Protein AF-A0A1G5SQS9-F1 (afdb_monomer_lite)

Secondary structure (DSSP, 8-state):
-PPPGGGGGGHHHHHHHHHHHHHHHHIIIIIHHHHHHTSGGGGGGGS-HHHHHHHHHHHHHHHHHHHHHHHHTTGGG-TTT-SSHHHHHHGGGGSGGG-THHHHHHHHHHHHHHSS---HHHHHHHHHHHHHHHHHHHHHHHHHHHHHSHHHHHHTTSSPPPP-------TTS-------SS--------HHHHHHHHHHHHHTS---HHHHHHHHHHHHHHHHHTTSTTHHHHHHHHHHHTGGGHHHHGGGHHHHHHTT--

Radius of gyration: 31.16 Å; chains: 1; bounding box: 86×34×70 Å

Structure (mmCIF, N/CA/C/O backbone):
data_AF-A0A1G5SQS9-F1
#
_entry.id   AF-A0A1G5SQS9-F1
#
loop_
_atom_site.group_PDB
_atom_site.id
_atom_site.type_symbol
_atom_site.label_atom_id
_atom_site.label_alt_id
_atom_site.label_comp_id
_atom_site.label_asym_id
_atom_site.label_entity_id
_atom_site.label_seq_id
_atom_site.pdbx_PDB_ins_code
_atom_site.Cartn_x
_atom_site.Cartn_y
_atom_site.Cartn_z
_atom_site.occupancy
_atom_site.B_iso_or_equiv
_atom_site.auth_seq_id
_atom_site.auth_comp_id
_atom_site.auth_asym_id
_atom_site.auth_atom_id
_atom_site.pdbx_PDB_model_num
ATOM 1 N N . MET A 1 1 ? -4.905 -14.474 2.714 1.00 78.19 1 MET A N 1
ATOM 2 C CA . MET A 1 1 ? -4.018 -14.318 3.888 1.00 78.19 1 MET A CA 1
ATOM 3 C C . MET A 1 1 ? -4.880 -14.206 5.134 1.00 78.19 1 MET A C 1
ATOM 5 O O . MET A 1 1 ? -5.918 -13.571 5.035 1.00 78.19 1 MET A O 1
ATOM 9 N N . ASN A 1 2 ? -4.502 -14.832 6.250 1.00 87.75 2 ASN A N 1
ATOM 10 C CA . ASN A 1 2 ? -5.242 -14.698 7.509 1.00 87.75 2 ASN A CA 1
ATOM 11 C C . ASN A 1 2 ? -4.824 -13.396 8.214 1.00 87.75 2 ASN A C 1
ATOM 13 O O . ASN A 1 2 ? -3.630 -13.097 8.235 1.00 87.75 2 ASN A O 1
ATOM 17 N N . ILE A 1 3 ? -5.773 -12.626 8.741 1.00 89.69 3 ILE A N 1
ATOM 18 C CA . ILE A 1 3 ? -5.495 -11.413 9.525 1.00 89.69 3 ILE A CA 1
ATOM 19 C C . ILE A 1 3 ? -5.490 -11.801 11.004 1.00 89.69 3 ILE A C 1
ATOM 21 O O . ILE A 1 3 ? -6.240 -12.688 11.419 1.00 89.69 3 ILE A O 1
ATOM 25 N N . ARG A 1 4 ? -4.618 -11.185 11.805 1.00 91.31 4 ARG A N 1
ATOM 26 C CA . ARG A 1 4 ? -4.621 -11.409 13.253 1.00 91.31 4 ARG A CA 1
ATOM 27 C C . ARG A 1 4 ? -5.961 -10.977 13.860 1.00 91.31 4 ARG A C 1
ATOM 29 O O . ARG A 1 4 ? -6.520 -9.953 13.476 1.00 91.31 4 ARG A O 1
ATOM 36 N N . LYS A 1 5 ? -6.453 -11.738 14.841 1.00 90.44 5 LYS A N 1
ATOM 37 C CA . LYS A 1 5 ? -7.774 -11.516 15.461 1.00 90.44 5 LYS A CA 1
ATOM 38 C C . LYS A 1 5 ? -7.916 -10.153 16.139 1.00 90.44 5 LYS A C 1
ATOM 40 O O . LYS A 1 5 ? -9.010 -9.613 16.204 1.00 90.44 5 LYS A O 1
ATOM 45 N N . ASP A 1 6 ? -6.830 -9.603 16.660 1.00 89.94 6 ASP A N 1
ATOM 46 C CA . ASP A 1 6 ? -6.809 -8.272 17.267 1.00 89.94 6 ASP A CA 1
ATOM 47 C C . ASP A 1 6 ? -6.956 -7.142 16.235 1.00 89.94 6 ASP A C 1
ATOM 49 O O . ASP A 1 6 ? -7.340 -6.034 16.593 1.00 89.94 6 ASP A O 1
ATOM 53 N N . PHE A 1 7 ? -6.750 -7.429 14.946 1.00 94.38 7 PHE A N 1
ATOM 54 C CA . PHE A 1 7 ? -6.966 -6.497 13.838 1.00 94.38 7 PHE A CA 1
ATOM 55 C C . PHE A 1 7 ? -8.277 -6.748 13.076 1.00 94.38 7 PHE A C 1
ATOM 57 O O . PHE A 1 7 ? -8.484 -6.175 12.007 1.00 94.38 7 PHE A O 1
ATOM 64 N N . GLU A 1 8 ? -9.185 -7.571 13.609 1.00 90.62 8 GLU A N 1
ATOM 65 C CA . GLU A 1 8 ? -10.439 -7.951 12.938 1.00 90.62 8 GLU A CA 1
ATOM 66 C C . GLU A 1 8 ? -11.269 -6.728 12.510 1.00 90.62 8 GLU A C 1
ATOM 68 O O . GLU A 1 8 ? -11.757 -6.657 11.383 1.00 90.62 8 GLU A O 1
ATOM 73 N N . SER A 1 9 ? -11.354 -5.709 13.371 1.00 88.88 9 SER A N 1
ATOM 74 C CA . SER A 1 9 ? -12.112 -4.474 13.110 1.00 88.88 9 SER A CA 1
ATOM 75 C C . SER A 1 9 ? -11.581 -3.658 11.924 1.00 88.88 9 SER A C 1
ATOM 77 O O . SER A 1 9 ? -12.314 -2.853 11.350 1.00 88.88 9 SER A O 1
ATOM 79 N N . VAL A 1 10 ? -10.324 -3.875 11.529 1.00 93.06 10 VAL A N 1
ATOM 80 C CA . VAL A 1 10 ? -9.656 -3.189 10.414 1.00 93.06 10 VAL A CA 1
ATOM 81 C C . VAL A 1 10 ? -9.236 -4.147 9.292 1.00 93.06 10 VAL A C 1
ATOM 83 O O . VAL A 1 10 ? -8.599 -3.727 8.321 1.00 93.06 10 VAL A O 1
ATOM 86 N N . ALA A 1 11 ? -9.629 -5.422 9.378 1.00 92.12 11 ALA A N 1
ATOM 87 C CA . ALA A 1 11 ? -9.246 -6.473 8.440 1.00 92.12 11 ALA A CA 1
ATOM 88 C C . ALA A 1 11 ? -9.508 -6.130 6.959 1.00 92.12 11 ALA A C 1
ATOM 90 O O . ALA A 1 11 ? -8.630 -6.414 6.141 1.00 92.12 11 ALA A O 1
ATOM 91 N N . PRO A 1 12 ? -10.619 -5.468 6.561 1.00 91.31 12 PRO A N 1
ATOM 92 C CA . PRO A 1 12 ? -10.838 -5.100 5.159 1.00 91.31 12 PRO A CA 1
ATOM 93 C C . PRO A 1 12 ? -9.732 -4.210 4.572 1.00 91.31 12 PRO A C 1
ATOM 95 O O . PRO A 1 12 ? -9.353 -4.367 3.408 1.00 91.31 12 PRO A O 1
ATOM 98 N N . PHE A 1 13 ? -9.181 -3.293 5.371 1.00 94.38 13 PHE A N 1
ATOM 99 C CA . PHE A 1 13 ? -8.107 -2.397 4.939 1.00 94.38 13 PHE A CA 1
ATOM 100 C C . PHE A 1 13 ? -6.774 -3.139 4.846 1.00 94.38 13 PHE A C 1
ATOM 102 O O . PHE A 1 13 ? -6.050 -2.984 3.865 1.00 94.38 13 PHE A O 1
ATOM 109 N N . LEU A 1 14 ? -6.488 -4.015 5.810 1.00 95.06 14 LEU A N 1
ATOM 110 C CA . LEU A 1 14 ? -5.289 -4.853 5.796 1.00 95.06 14 LEU A CA 1
ATOM 111 C C . LEU A 1 14 ? -5.307 -5.872 4.647 1.00 95.06 14 LEU A C 1
ATOM 113 O O . LEU A 1 14 ? -4.285 -6.102 4.005 1.00 95.06 14 LEU A O 1
ATOM 117 N N . HIS A 1 15 ? -6.474 -6.422 4.304 1.00 94.56 15 HIS A N 1
ATOM 118 C CA . HIS A 1 15 ? -6.646 -7.244 3.107 1.00 94.56 15 HIS A CA 1
ATOM 119 C C . HIS A 1 15 ? -6.357 -6.470 1.822 1.00 94.56 15 HIS A C 1
ATOM 121 O O . HIS A 1 15 ? -5.709 -7.009 0.923 1.00 94.56 15 HIS A O 1
ATOM 127 N N . ARG A 1 16 ? -6.804 -5.211 1.730 1.00 93.56 16 ARG A N 1
ATOM 128 C CA . ARG A 1 16 ? -6.480 -4.345 0.592 1.00 93.56 16 ARG A CA 1
ATOM 129 C C . ARG A 1 16 ? -4.970 -4.133 0.474 1.00 93.56 16 ARG A C 1
ATOM 131 O O . ARG A 1 16 ? -4.439 -4.314 -0.619 1.00 93.56 16 ARG A O 1
ATOM 138 N N . LEU A 1 17 ? -4.286 -3.793 1.570 1.00 95.94 17 LEU A N 1
ATOM 139 C CA . LEU A 1 17 ? -2.826 -3.627 1.578 1.00 95.94 17 LEU A CA 1
ATOM 140 C C . LEU A 1 17 ? -2.118 -4.915 1.147 1.00 95.94 17 LEU A C 1
ATOM 142 O O . LEU A 1 17 ? -1.302 -4.887 0.229 1.00 95.94 17 LEU A O 1
ATOM 146 N N . ALA A 1 18 ? -2.504 -6.054 1.721 1.00 95.75 18 ALA A N 1
ATOM 147 C CA . ALA A 1 18 ? -1.931 -7.351 1.382 1.00 95.75 18 ALA A CA 1
ATOM 148 C C . ALA A 1 18 ? -2.114 -7.711 -0.100 1.00 95.75 18 ALA A C 1
ATOM 150 O O . ALA A 1 18 ? -1.166 -8.171 -0.735 1.00 95.75 18 ALA A O 1
ATOM 151 N N . GLY A 1 19 ? -3.301 -7.451 -0.660 1.00 95.56 19 GLY A N 1
ATOM 152 C CA . GLY A 1 19 ? -3.585 -7.668 -2.078 1.00 95.56 19 GLY A CA 1
ATOM 153 C C . GLY A 1 19 ? -2.745 -6.774 -2.992 1.00 95.56 19 GLY A C 1
ATOM 154 O O . GLY A 1 19 ? -2.251 -7.233 -4.018 1.00 95.56 19 GLY A O 1
ATOM 155 N N . ILE A 1 20 ? -2.499 -5.519 -2.603 1.00 95.56 20 ILE A N 1
ATOM 156 C CA . ILE A 1 20 ? -1.546 -4.653 -3.314 1.00 95.56 20 ILE A CA 1
ATOM 157 C C . ILE A 1 20 ? -0.119 -5.220 -3.191 1.00 95.56 20 ILE A C 1
ATOM 159 O O . ILE A 1 20 ? 0.610 -5.274 -4.182 1.00 95.56 20 ILE A O 1
ATOM 163 N N . GLY A 1 21 ? 0.266 -5.720 -2.014 1.00 96.81 21 GLY A N 1
ATOM 164 C CA . GLY A 1 21 ? 1.542 -6.406 -1.796 1.00 96.81 21 GLY A CA 1
ATOM 165 C C . GLY A 1 21 ? 1.729 -7.650 -2.675 1.00 96.81 21 GLY A C 1
ATOM 166 O O . GLY A 1 21 ? 2.839 -7.912 -3.133 1.00 96.81 21 GLY A O 1
ATOM 167 N N . ASP A 1 22 ? 0.663 -8.404 -2.968 1.00 96.81 22 ASP A N 1
ATOM 168 C CA . ASP A 1 22 ? 0.696 -9.517 -3.934 1.00 96.81 22 ASP A CA 1
ATOM 169 C C . ASP A 1 22 ? 1.017 -9.032 -5.356 1.00 96.81 22 ASP A C 1
ATOM 171 O O . ASP A 1 22 ? 1.820 -9.648 -6.060 1.00 96.81 22 ASP A O 1
ATOM 175 N N . VAL A 1 23 ? 0.452 -7.893 -5.769 1.00 97.19 23 VAL A N 1
ATOM 176 C CA . VAL A 1 23 ? 0.754 -7.283 -7.073 1.00 97.19 23 VAL A CA 1
ATOM 177 C C . VAL A 1 23 ? 2.223 -6.849 -7.149 1.00 97.19 23 VAL A C 1
ATOM 179 O O . VAL A 1 23 ? 2.897 -7.135 -8.139 1.00 97.19 23 VAL A O 1
ATOM 182 N N . PHE A 1 24 ? 2.759 -6.228 -6.095 1.00 97.69 24 PHE A N 1
ATOM 183 C CA . PHE A 1 24 ? 4.184 -5.881 -6.028 1.00 97.69 24 PHE A CA 1
ATOM 184 C C . PHE A 1 24 ? 5.098 -7.113 -6.030 1.00 97.69 24 PHE A C 1
ATOM 186 O O . PHE A 1 24 ? 6.122 -7.114 -6.716 1.00 97.69 24 PHE A O 1
ATOM 193 N N . ALA A 1 25 ? 4.713 -8.188 -5.334 1.00 97.69 25 ALA A N 1
ATOM 194 C CA . ALA A 1 25 ? 5.457 -9.445 -5.355 1.00 97.69 25 ALA A CA 1
ATOM 195 C C . ALA A 1 25 ? 5.546 -10.009 -6.780 1.00 97.69 25 ALA A C 1
ATOM 197 O O . ALA A 1 25 ? 6.624 -10.423 -7.211 1.00 97.69 25 ALA A O 1
ATOM 198 N N . LYS A 1 26 ? 4.445 -9.939 -7.541 1.00 97.69 26 LYS A N 1
ATOM 199 C CA . LYS A 1 26 ? 4.420 -10.322 -8.956 1.00 97.69 26 LYS A CA 1
ATOM 200 C C . LYS A 1 26 ? 5.380 -9.478 -9.796 1.00 97.69 26 LYS A C 1
ATOM 202 O O . LYS A 1 26 ? 6.150 -10.033 -10.578 1.00 97.69 26 LYS A O 1
ATOM 207 N N . TYR A 1 27 ? 5.407 -8.156 -9.601 1.00 97.62 27 TYR A N 1
ATOM 208 C CA . TYR A 1 27 ? 6.362 -7.302 -10.313 1.00 97.62 27 TYR A CA 1
ATOM 209 C C . TYR A 1 27 ? 7.807 -7.694 -10.042 1.00 97.62 27 TYR A C 1
ATOM 211 O O . TYR A 1 27 ? 8.589 -7.815 -10.985 1.00 97.62 27 TYR A O 1
ATOM 219 N N . ASN A 1 28 ? 8.159 -7.913 -8.776 1.00 97.00 28 ASN A N 1
ATOM 220 C CA . ASN A 1 28 ? 9.510 -8.306 -8.395 1.00 97.00 28 ASN A CA 1
ATOM 221 C C . ASN A 1 28 ? 9.918 -9.677 -8.963 1.00 97.00 28 ASN A C 1
ATOM 223 O O . ASN A 1 28 ? 11.041 -9.823 -9.443 1.00 97.00 28 ASN A O 1
ATOM 227 N N . LEU A 1 29 ? 9.047 -10.684 -8.861 1.00 96.12 29 LEU A N 1
ATOM 228 C CA . LEU A 1 29 ? 9.400 -12.071 -9.176 1.00 96.12 29 LEU A CA 1
ATOM 229 C C . LEU A 1 29 ? 9.277 -12.398 -10.664 1.00 96.12 29 LEU A C 1
ATOM 231 O O . LEU A 1 29 ? 10.056 -13.197 -11.177 1.00 96.12 29 LEU A O 1
ATOM 235 N N . GLU A 1 30 ? 8.318 -11.783 -11.354 1.00 95.94 30 GLU A N 1
ATOM 236 C CA . GLU A 1 30 ? 8.002 -12.111 -12.742 1.00 95.94 30 GLU A CA 1
ATOM 237 C C . GLU A 1 30 ? 8.403 -10.972 -13.675 1.00 95.94 30 GLU A C 1
ATOM 239 O O . GLU A 1 30 ? 9.274 -11.141 -14.526 1.00 95.94 30 GLU A O 1
ATOM 244 N N . ASN A 1 31 ? 7.788 -9.795 -13.529 1.00 97.31 31 ASN A N 1
ATOM 245 C CA . ASN A 1 31 ? 7.844 -8.787 -14.584 1.00 97.31 31 ASN A CA 1
ATOM 246 C C . ASN A 1 31 ? 9.217 -8.116 -14.721 1.00 97.31 31 ASN A C 1
ATOM 248 O O . ASN A 1 31 ? 9.746 -8.056 -15.829 1.00 97.31 31 ASN A O 1
ATOM 252 N N . TRP A 1 32 ? 9.804 -7.621 -13.626 1.00 97.94 32 TRP A N 1
ATOM 253 C CA . TRP A 1 32 ? 11.097 -6.930 -13.679 1.00 97.94 32 TRP A CA 1
ATOM 254 C C . TRP A 1 32 ? 12.229 -7.843 -14.183 1.00 97.94 32 TRP A C 1
ATOM 256 O O . TRP A 1 32 ? 12.913 -7.448 -15.132 1.00 97.94 32 TRP A O 1
ATOM 266 N N . PRO A 1 33 ? 12.431 -9.063 -13.637 1.00 97.56 33 PRO A N 1
ATOM 267 C CA . PRO A 1 33 ? 13.468 -9.969 -14.126 1.00 97.56 33 PRO A CA 1
ATOM 268 C C . PRO A 1 33 ? 13.236 -10.391 -15.576 1.00 97.56 33 PRO A C 1
ATOM 270 O O . PRO A 1 33 ? 14.188 -10.452 -16.352 1.00 97.56 33 PRO A O 1
ATOM 273 N N . HIS A 1 34 ? 11.979 -10.639 -15.962 1.00 97.56 34 HIS A N 1
ATOM 274 C CA . HIS A 1 34 ? 11.643 -11.003 -17.335 1.00 97.56 34 HIS A CA 1
ATOM 275 C C . HIS A 1 34 ? 12.061 -9.906 -18.317 1.00 97.56 34 HIS A C 1
ATOM 277 O O . HIS A 1 34 ? 12.808 -10.183 -19.252 1.00 97.56 34 HIS A O 1
ATOM 283 N N . LEU A 1 35 ? 11.674 -8.652 -18.060 1.00 97.12 35 LEU A N 1
ATOM 284 C CA . LEU A 1 35 ? 12.053 -7.527 -18.916 1.00 97.12 35 LEU A CA 1
ATOM 285 C C . LEU A 1 35 ? 13.576 -7.330 -18.964 1.00 97.12 35 LEU A C 1
ATOM 287 O O . LEU A 1 35 ? 14.114 -7.009 -20.017 1.00 97.12 35 LEU A O 1
ATOM 291 N N . ARG A 1 36 ? 14.294 -7.554 -17.855 1.00 96.12 36 ARG A N 1
ATOM 292 C CA . ARG A 1 36 ? 15.759 -7.405 -17.804 1.00 96.12 36 ARG A CA 1
ATOM 293 C C . ARG A 1 36 ? 16.506 -8.488 -18.582 1.00 96.12 36 ARG A C 1
ATOM 295 O O . ARG A 1 36 ? 17.564 -8.203 -19.146 1.00 96.12 36 ARG A O 1
ATOM 302 N N . HIS A 1 37 ? 16.011 -9.724 -18.566 1.00 95.50 37 HIS A N 1
ATOM 303 C CA . HIS A 1 37 ? 16.793 -10.886 -18.998 1.00 95.50 37 HIS A CA 1
ATOM 304 C C . HIS A 1 37 ? 16.282 -11.571 -20.265 1.00 95.50 37 HIS A C 1
ATOM 306 O O . HIS A 1 37 ? 17.099 -12.148 -20.984 1.00 95.50 37 HIS A O 1
ATOM 312 N N . ASN A 1 38 ? 14.981 -11.500 -20.542 1.00 94.94 38 ASN A N 1
ATOM 313 C CA . ASN A 1 38 ? 14.337 -12.292 -21.594 1.00 94.94 38 ASN A CA 1
ATOM 314 C C . ASN A 1 38 ? 13.897 -11.459 -22.801 1.00 94.94 38 ASN A C 1
ATOM 316 O O . ASN A 1 38 ? 13.464 -12.025 -23.798 1.00 94.94 38 ASN A O 1
ATOM 320 N N . GLU A 1 39 ? 14.027 -10.140 -22.708 1.00 96.12 39 GLU A N 1
ATOM 321 C CA . GLU A 1 39 ? 13.607 -9.191 -23.733 1.00 96.12 39 GLU A CA 1
ATOM 322 C C . GLU A 1 39 ? 14.815 -8.422 -24.285 1.00 96.12 39 GLU A C 1
ATOM 324 O O . GLU A 1 39 ? 15.977 -8.796 -24.099 1.00 96.12 39 GLU A O 1
ATOM 329 N N . ASP A 1 40 ? 14.564 -7.310 -24.967 1.00 96.12 40 ASP A N 1
ATOM 330 C CA . ASP A 1 40 ? 15.589 -6.540 -25.660 1.00 96.12 40 ASP A CA 1
ATOM 331 C C . ASP A 1 40 ? 16.367 -5.545 -24.782 1.00 96.12 40 ASP A C 1
ATOM 333 O O . ASP A 1 40 ? 17.105 -4.704 -25.297 1.00 96.12 40 ASP A O 1
ATOM 337 N N . PHE A 1 41 ? 16.290 -5.676 -23.454 1.00 95.50 41 PHE A N 1
ATOM 338 C CA . PHE A 1 41 ? 16.925 -4.754 -22.509 1.00 95.50 41 PHE A CA 1
ATOM 339 C C . PHE A 1 41 ? 18.445 -4.650 -22.682 1.00 95.50 41 PHE A C 1
ATOM 341 O O . PHE A 1 41 ? 19.013 -3.594 -22.446 1.00 95.50 41 PHE A O 1
ATOM 348 N N . ARG A 1 42 ? 19.144 -5.694 -23.149 1.00 94.75 42 ARG A N 1
ATOM 349 C CA . ARG A 1 42 ? 20.602 -5.610 -23.397 1.00 94.75 42 ARG A CA 1
ATOM 350 C C . ARG A 1 42 ? 20.987 -4.543 -24.429 1.00 94.75 42 ARG A C 1
ATOM 352 O O . ARG A 1 42 ? 22.139 -4.118 -24.436 1.00 94.75 42 ARG A O 1
ATOM 359 N N . LYS A 1 43 ? 20.046 -4.089 -25.265 1.00 94.25 43 LYS A N 1
ATOM 360 C CA . LYS A 1 43 ? 20.267 -2.987 -26.208 1.00 94.25 43 LYS A CA 1
ATOM 361 C C . LYS A 1 43 ? 20.580 -1.663 -25.511 1.00 94.25 43 LYS A C 1
ATOM 363 O O . LYS A 1 43 ? 21.131 -0.789 -26.157 1.00 94.25 43 LYS A O 1
ATOM 368 N N . ILE A 1 44 ? 20.310 -1.502 -24.209 1.00 93.06 44 ILE A N 1
ATOM 369 C CA . ILE A 1 44 ? 20.654 -0.249 -23.516 1.00 93.06 44 ILE A CA 1
ATOM 370 C C . ILE A 1 44 ? 22.152 0.083 -23.614 1.00 93.06 44 ILE A C 1
ATOM 372 O O . ILE A 1 44 ? 22.509 1.251 -23.670 1.00 93.06 44 ILE A O 1
ATOM 376 N N . TYR A 1 45 ? 23.018 -0.931 -23.721 1.00 92.62 45 TYR A N 1
ATOM 377 C CA . TYR A 1 45 ? 24.469 -0.752 -23.793 1.00 92.62 45 TYR A CA 1
ATOM 378 C C . TYR A 1 45 ? 24.968 -0.248 -25.155 1.00 92.62 45 TYR A C 1
ATOM 380 O O . TYR A 1 45 ? 26.168 -0.041 -25.319 1.00 92.62 45 TYR A O 1
ATOM 388 N N . THR A 1 46 ? 24.078 -0.061 -26.136 1.00 92.12 46 THR A N 1
ATOM 389 C CA . THR A 1 46 ? 24.418 0.605 -27.403 1.00 92.12 46 THR A CA 1
ATOM 390 C C . THR A 1 46 ? 24.255 2.121 -27.330 1.00 92.12 46 THR A C 1
ATOM 392 O O . THR A 1 46 ? 24.736 2.818 -28.219 1.00 92.12 46 THR A O 1
ATOM 395 N N . PHE A 1 47 ? 23.576 2.639 -26.302 1.00 90.25 47 PHE A N 1
ATOM 396 C CA . PHE A 1 47 ? 23.403 4.074 -26.087 1.00 90.25 47 PHE A CA 1
ATOM 397 C C . PHE A 1 47 ? 24.608 4.674 -25.354 1.00 90.25 47 PHE A C 1
ATOM 399 O O . PHE A 1 47 ? 25.481 3.961 -24.855 1.00 90.25 47 PHE A O 1
ATOM 406 N N . SER A 1 48 ? 24.652 6.006 -25.247 1.00 91.88 48 SER A N 1
ATOM 407 C CA . SER A 1 48 ? 25.683 6.669 -24.445 1.00 91.88 48 SER A CA 1
ATOM 408 C C . SER A 1 48 ? 25.603 6.251 -22.969 1.00 91.88 48 SER A C 1
ATOM 410 O O . SER A 1 48 ? 24.566 5.788 -22.478 1.00 91.88 48 SER A O 1
ATOM 412 N N . THR A 1 49 ? 26.706 6.440 -22.241 1.00 90.81 49 THR A N 1
ATOM 413 C CA . THR A 1 49 ? 26.825 6.063 -20.824 1.00 90.81 49 THR A CA 1
ATOM 414 C C . THR A 1 49 ? 25.697 6.631 -19.964 1.00 90.81 49 THR A C 1
ATOM 416 O O . 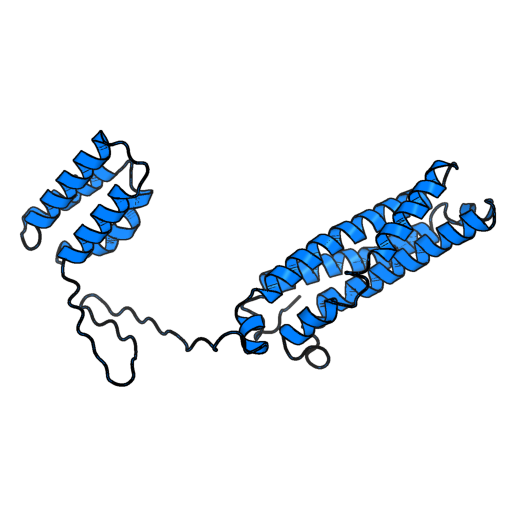THR A 1 49 ? 25.226 5.947 -19.060 1.00 90.81 49 THR A O 1
ATOM 419 N N . LEU A 1 50 ? 25.232 7.850 -20.265 1.00 91.00 50 LEU A N 1
ATOM 420 C CA . LEU A 1 50 ? 24.142 8.503 -19.539 1.00 91.00 50 LEU A CA 1
ATOM 421 C C . LEU A 1 50 ? 22.833 7.699 -19.633 1.00 91.00 50 LEU A C 1
ATOM 423 O O . LEU A 1 50 ? 22.240 7.376 -18.607 1.00 91.00 50 LEU A O 1
ATOM 427 N N . TYR A 1 51 ? 22.420 7.322 -20.846 1.00 92.25 51 TYR A N 1
ATOM 428 C CA . TYR A 1 51 ? 21.194 6.548 -21.075 1.00 92.25 51 TYR A CA 1
ATOM 429 C C . TYR A 1 51 ? 21.307 5.131 -20.519 1.00 92.25 51 TYR A C 1
ATOM 431 O O . TYR A 1 51 ? 20.400 4.663 -19.834 1.00 92.25 51 TYR A O 1
ATOM 439 N N . SER A 1 52 ? 22.442 4.464 -20.765 1.00 93.12 52 SER A N 1
ATOM 440 C CA . SER A 1 52 ? 22.709 3.127 -20.221 1.00 93.12 52 SER A CA 1
ATOM 441 C C . SER A 1 52 ? 22.555 3.113 -18.700 1.00 93.12 52 SER A C 1
ATOM 443 O O . SER A 1 52 ? 21.855 2.263 -18.154 1.00 93.12 52 SER A O 1
ATOM 445 N N . TRP A 1 53 ? 23.171 4.084 -18.018 1.00 94.44 53 TRP A N 1
ATOM 446 C CA . TRP A 1 53 ? 23.103 4.201 -16.566 1.00 94.44 53 TRP A CA 1
ATOM 447 C C . TRP A 1 53 ? 21.682 4.486 -16.079 1.00 94.44 53 TRP A C 1
ATOM 449 O O . TRP A 1 53 ? 21.222 3.817 -15.155 1.00 94.44 53 TRP A O 1
ATOM 459 N N . GLN A 1 54 ? 20.964 5.414 -16.721 1.00 95.25 54 GLN A N 1
ATOM 460 C CA . GLN A 1 54 ? 19.588 5.736 -16.340 1.00 95.25 54 GLN A CA 1
ATOM 461 C C . GLN A 1 54 ? 18.666 4.516 -16.465 1.00 95.25 54 GLN A C 1
ATOM 463 O O . GLN A 1 54 ? 17.867 4.241 -15.569 1.00 95.25 54 GLN A O 1
ATOM 468 N N . PHE A 1 55 ? 18.782 3.750 -17.552 1.00 95.50 55 PHE A N 1
ATOM 469 C CA . PHE A 1 55 ? 17.937 2.578 -17.780 1.00 95.50 55 PHE A CA 1
ATOM 470 C C . PHE A 1 55 ? 18.315 1.392 -16.884 1.00 95.50 55 PHE A C 1
ATOM 472 O O . PHE A 1 55 ? 17.423 0.693 -16.399 1.00 95.50 55 PHE A O 1
ATOM 479 N N . ASP A 1 56 ? 19.600 1.186 -16.580 1.00 96.19 56 ASP A N 1
ATOM 480 C CA . ASP A 1 56 ? 20.003 0.216 -15.552 1.00 96.19 56 ASP A CA 1
ATOM 481 C C . ASP A 1 56 ? 19.491 0.634 -14.157 1.00 96.19 56 ASP A C 1
ATOM 483 O O . ASP A 1 56 ? 18.984 -0.204 -13.404 1.00 96.19 56 ASP A O 1
ATOM 487 N N . ALA A 1 57 ? 19.538 1.930 -13.827 1.00 97.00 57 ALA A N 1
ATOM 488 C CA . ALA A 1 57 ? 18.987 2.465 -12.583 1.00 97.00 57 ALA A CA 1
ATOM 489 C C . ALA A 1 57 ? 17.458 2.318 -12.508 1.00 97.00 57 ALA A C 1
ATOM 491 O O . ALA A 1 57 ? 16.932 2.057 -11.425 1.00 97.00 57 ALA A O 1
ATOM 492 N N . LEU A 1 58 ? 16.747 2.430 -13.638 1.00 97.56 58 LEU A N 1
ATOM 493 C CA . LEU A 1 58 ? 15.303 2.197 -13.726 1.00 97.56 58 LEU A CA 1
ATOM 494 C C . LEU A 1 58 ? 14.949 0.775 -13.285 1.00 97.56 58 LEU A C 1
ATOM 496 O O . LEU A 1 58 ? 14.067 0.602 -12.444 1.00 97.56 58 LEU A O 1
ATOM 500 N N . TYR A 1 59 ? 15.661 -0.226 -13.812 1.00 97.56 59 TYR A N 1
ATOM 501 C CA . TYR A 1 59 ? 15.485 -1.618 -13.399 1.00 97.56 59 TYR A CA 1
ATOM 502 C C . TYR A 1 59 ? 15.754 -1.798 -11.901 1.00 97.56 59 TYR A C 1
ATOM 504 O O . TYR A 1 59 ? 14.923 -2.374 -11.197 1.00 97.56 59 TYR A O 1
ATOM 512 N N . ALA A 1 60 ? 16.891 -1.291 -11.413 1.00 96.56 60 ALA A N 1
ATOM 513 C CA . ALA A 1 60 ? 17.285 -1.442 -10.015 1.00 96.56 60 ALA A CA 1
ATOM 514 C C . ALA A 1 60 ? 16.258 -0.804 -9.067 1.00 96.56 60 ALA A C 1
ATOM 516 O O . ALA A 1 60 ? 15.667 -1.494 -8.241 1.00 96.56 60 ALA A O 1
ATOM 517 N N . LYS A 1 61 ? 15.961 0.490 -9.243 1.00 96.12 61 LYS A N 1
ATOM 518 C CA . LYS A 1 61 ? 15.022 1.227 -8.385 1.00 96.12 61 LYS A CA 1
ATOM 519 C C . LYS A 1 61 ? 13.602 0.675 -8.471 1.00 96.12 61 LYS A C 1
ATOM 521 O O . LYS A 1 61 ? 12.941 0.547 -7.444 1.00 96.12 61 LYS A O 1
ATOM 526 N N . GLY A 1 62 ? 13.127 0.346 -9.673 1.00 96.62 62 GLY A N 1
ATOM 527 C CA . GLY A 1 62 ? 11.774 -0.169 -9.874 1.00 96.62 62 GLY A CA 1
ATOM 528 C C . GLY A 1 62 ? 11.564 -1.530 -9.210 1.00 96.62 62 GLY A C 1
ATOM 529 O O . GLY A 1 62 ? 10.570 -1.736 -8.501 1.00 96.62 62 GLY A O 1
ATOM 530 N N . ARG A 1 63 ? 12.532 -2.440 -9.370 1.00 96.81 63 ARG A N 1
ATOM 531 C CA . ARG A 1 63 ? 12.494 -3.759 -8.734 1.00 96.81 63 ARG A CA 1
ATOM 532 C C . ARG A 1 63 ? 12.696 -3.679 -7.227 1.00 96.81 63 ARG A C 1
ATOM 534 O O . ARG A 1 63 ? 11.940 -4.323 -6.503 1.00 96.81 63 ARG A O 1
ATOM 541 N N . ASP A 1 64 ? 13.650 -2.884 -6.753 1.00 95.94 64 ASP A N 1
ATOM 542 C CA . ASP A 1 64 ? 13.860 -2.691 -5.318 1.00 95.94 64 ASP A CA 1
ATOM 543 C C . ASP A 1 64 ? 12.586 -2.152 -4.669 1.00 95.94 64 ASP A C 1
ATOM 545 O O . ASP A 1 64 ? 12.143 -2.667 -3.640 1.00 95.94 64 ASP A O 1
ATOM 549 N N . PHE A 1 65 ? 11.934 -1.171 -5.302 1.00 95.62 65 PHE A N 1
ATOM 550 C CA . PHE A 1 65 ? 10.664 -0.645 -4.819 1.00 95.62 65 PHE A CA 1
ATOM 551 C C . PHE A 1 65 ? 9.583 -1.728 -4.745 1.00 95.62 65 PHE A C 1
ATOM 553 O O . PHE A 1 65 ? 8.836 -1.783 -3.768 1.00 95.62 65 PHE A O 1
ATOM 560 N N . ALA A 1 66 ? 9.535 -2.632 -5.728 1.00 96.62 66 ALA A N 1
ATOM 561 C CA . ALA A 1 66 ? 8.614 -3.761 -5.705 1.00 96.62 66 ALA A CA 1
ATOM 562 C C . ALA A 1 66 ? 8.909 -4.747 -4.566 1.00 96.62 66 ALA A C 1
ATOM 564 O O . ALA A 1 66 ? 7.976 -5.199 -3.907 1.00 96.62 66 ALA A O 1
ATOM 565 N N . ILE A 1 67 ? 10.183 -5.051 -4.301 1.00 96.00 67 ILE A N 1
ATOM 566 C CA . ILE A 1 67 ? 10.598 -5.905 -3.176 1.00 96.00 67 ILE A CA 1
ATOM 567 C C . ILE A 1 67 ? 10.148 -5.285 -1.856 1.00 96.00 67 ILE A C 1
ATOM 569 O O . ILE A 1 67 ? 9.483 -5.943 -1.057 1.00 96.00 67 ILE A O 1
ATOM 573 N N . PHE A 1 68 ? 10.488 -4.012 -1.656 1.00 94.75 68 PHE A N 1
ATOM 574 C CA . PHE A 1 68 ? 10.160 -3.282 -0.442 1.00 94.75 68 PHE A CA 1
ATOM 575 C C . PHE A 1 68 ? 8.647 -3.267 -0.190 1.00 94.75 68 PHE A C 1
ATOM 577 O O . PHE A 1 68 ? 8.197 -3.683 0.877 1.00 94.75 68 PHE A O 1
ATOM 584 N N . ALA A 1 69 ? 7.861 -2.844 -1.186 1.00 95.25 69 ALA A N 1
ATOM 585 C CA . ALA A 1 69 ? 6.410 -2.740 -1.063 1.00 95.25 69 ALA A CA 1
ATOM 586 C C . ALA A 1 69 ? 5.731 -4.109 -0.882 1.00 95.25 69 ALA A C 1
ATOM 588 O O . ALA A 1 69 ? 4.763 -4.226 -0.137 1.00 95.25 69 ALA A O 1
ATOM 589 N N . ALA A 1 70 ? 6.235 -5.167 -1.524 1.00 95.94 70 ALA A N 1
ATOM 590 C CA . ALA A 1 70 ? 5.677 -6.509 -1.372 1.00 95.94 70 ALA A CA 1
ATOM 591 C C . ALA A 1 70 ? 5.763 -7.035 0.071 1.00 95.94 70 ALA A C 1
ATOM 593 O O . ALA A 1 70 ? 4.835 -7.713 0.517 1.00 95.94 70 ALA A O 1
ATOM 594 N N . GLY A 1 71 ? 6.864 -6.734 0.769 1.00 93.56 71 GLY A N 1
ATOM 595 C CA . GLY A 1 71 ? 7.070 -7.100 2.171 1.00 93.56 71 GLY A CA 1
ATOM 596 C C . GLY A 1 71 ? 6.259 -6.215 3.112 1.00 93.56 71 GLY A C 1
ATOM 597 O O . GLY A 1 71 ? 5.318 -6.685 3.749 1.00 93.56 71 GLY A O 1
ATOM 598 N N . CYS A 1 72 ? 6.531 -4.906 3.105 1.00 94.00 72 CYS A N 1
ATOM 599 C CA . CYS A 1 72 ? 5.975 -3.991 4.107 1.00 94.00 72 CYS A CA 1
ATOM 600 C C . CYS A 1 72 ? 4.439 -3.942 4.115 1.00 94.00 72 CYS A C 1
ATOM 602 O O . CYS A 1 72 ? 3.820 -3.727 5.153 1.00 94.00 72 CYS A O 1
ATOM 604 N N . LEU A 1 73 ? 3.776 -4.212 2.988 1.00 95.69 73 LEU A N 1
ATOM 605 C CA . LEU A 1 73 ? 2.312 -4.256 2.918 1.00 95.69 73 LEU A CA 1
ATOM 606 C C . LEU A 1 73 ? 1.682 -5.498 3.568 1.00 95.69 73 LEU A C 1
ATOM 608 O O . LEU A 1 73 ? 0.458 -5.575 3.672 1.00 95.69 73 LEU A O 1
ATOM 612 N N . LYS A 1 74 ? 2.492 -6.467 4.000 1.00 95.06 74 LYS A N 1
ATOM 613 C CA . LYS A 1 74 ? 2.062 -7.716 4.646 1.00 95.06 74 LYS A CA 1
ATOM 614 C C . LYS A 1 74 ? 2.655 -7.911 6.039 1.00 95.06 74 LYS A C 1
ATOM 616 O O . LYS A 1 74 ? 2.159 -8.758 6.783 1.00 95.06 74 LYS A O 1
ATOM 621 N N . ASP A 1 75 ? 3.658 -7.117 6.405 1.00 94.94 75 ASP A N 1
ATOM 622 C CA . ASP A 1 75 ? 4.380 -7.268 7.669 1.00 94.94 75 ASP A CA 1
ATOM 623 C C . ASP A 1 75 ? 3.512 -7.011 8.909 1.00 94.94 75 ASP A C 1
ATOM 625 O O . ASP A 1 75 ? 3.886 -7.430 9.992 1.00 94.94 75 ASP A O 1
ATOM 629 N N . PHE A 1 76 ? 2.313 -6.426 8.795 1.00 94.94 76 PHE A N 1
ATOM 630 C CA . PHE A 1 76 ? 1.399 -6.250 9.939 1.00 94.94 76 PHE A CA 1
ATOM 631 C C . PHE A 1 76 ? 1.080 -7.556 10.699 1.00 94.94 76 PHE A C 1
ATOM 633 O O . PHE A 1 76 ? 0.665 -7.532 11.860 1.00 94.94 76 PHE A O 1
ATOM 640 N N . ASN A 1 77 ? 1.248 -8.712 10.054 1.00 93.38 77 ASN A N 1
ATOM 641 C CA . ASN A 1 77 ? 1.089 -10.016 10.691 1.00 93.38 77 ASN A CA 1
ATOM 642 C C . ASN A 1 77 ? 2.324 -10.472 11.492 1.00 93.38 77 ASN A C 1
ATOM 644 O O . ASN A 1 77 ? 2.209 -11.413 12.278 1.00 93.38 77 ASN A O 1
ATOM 648 N N . ASP A 1 78 ? 3.478 -9.829 11.324 1.00 94.06 78 ASP A N 1
ATOM 649 C CA . ASP A 1 78 ? 4.661 -10.041 12.152 1.00 94.06 78 ASP A CA 1
ATOM 650 C C . ASP A 1 78 ? 4.472 -9.337 13.500 1.00 94.06 78 ASP A C 1
ATOM 652 O O . ASP A 1 78 ? 4.679 -8.135 13.648 1.00 94.06 78 ASP A O 1
ATOM 656 N N . VAL A 1 79 ? 4.065 -10.109 14.507 1.00 93.12 79 VAL A N 1
ATOM 657 C CA . VAL A 1 79 ? 3.849 -9.615 15.875 1.00 93.12 79 VAL A CA 1
ATOM 658 C C . VAL A 1 79 ? 5.151 -9.118 16.517 1.00 93.12 79 VAL A C 1
ATOM 660 O O . VAL A 1 79 ? 5.105 -8.246 17.382 1.00 93.12 79 VAL A O 1
ATOM 663 N N . GLY A 1 80 ? 6.307 -9.660 16.118 1.00 94.38 80 GLY A N 1
ATOM 664 C CA . GLY A 1 80 ? 7.605 -9.254 16.653 1.00 94.38 80 GLY A CA 1
ATOM 665 C C . GLY A 1 80 ? 8.024 -7.871 16.162 1.00 94.38 80 GLY A C 1
ATOM 666 O O . GLY A 1 80 ? 8.567 -7.086 16.937 1.00 94.38 80 GLY A O 1
ATOM 667 N N . GLN A 1 81 ? 7.734 -7.561 14.898 1.00 93.38 81 GLN A N 1
ATOM 668 C CA . GLN A 1 81 ? 8.020 -6.255 14.305 1.00 93.38 81 GLN A CA 1
ATOM 669 C C . GLN A 1 81 ? 6.913 -5.230 14.585 1.00 93.38 81 GLN A C 1
ATOM 671 O O . GLN A 1 81 ? 7.194 -4.073 14.897 1.00 93.38 81 GLN A O 1
ATOM 676 N N . PHE A 1 82 ? 5.655 -5.658 14.497 1.00 96.44 82 PHE A N 1
ATOM 677 C CA . PHE A 1 82 ? 4.478 -4.803 14.587 1.00 96.44 82 PHE A CA 1
ATOM 678 C C . PHE A 1 82 ? 3.464 -5.364 15.590 1.00 96.44 82 PHE A C 1
ATOM 680 O O . PHE A 1 82 ? 2.427 -5.912 15.208 1.00 96.44 82 PHE A O 1
ATOM 687 N N . PRO A 1 83 ? 3.724 -5.228 16.902 1.00 95.56 83 PRO A N 1
ATOM 688 C CA . PRO A 1 83 ? 2.816 -5.749 17.917 1.00 95.56 83 PRO A CA 1
ATOM 689 C C . PRO A 1 83 ? 1.461 -5.023 17.932 1.00 95.56 83 PRO A C 1
ATOM 691 O O . PRO A 1 83 ? 0.469 -5.648 18.294 1.00 95.56 83 PRO A O 1
ATOM 694 N N . THR A 1 84 ? 1.392 -3.763 17.487 1.00 97.06 84 THR A N 1
ATOM 695 C CA . THR A 1 84 ? 0.170 -2.939 17.428 1.00 97.06 84 THR A CA 1
ATOM 696 C C . THR A 1 84 ? -0.112 -2.429 16.013 1.00 97.06 84 THR A C 1
ATOM 698 O O . THR A 1 84 ? 0.797 -2.356 15.178 1.00 97.06 84 THR A O 1
ATOM 701 N N . LEU A 1 85 ? -1.363 -2.041 15.734 1.00 97.31 85 LEU A N 1
ATOM 702 C CA . LEU A 1 85 ? -1.734 -1.441 14.446 1.00 97.31 85 LEU A CA 1
ATOM 703 C C . LEU A 1 85 ? -1.003 -0.109 14.226 1.00 97.31 85 LEU A C 1
ATOM 705 O O . LEU A 1 85 ? -0.543 0.180 13.127 1.00 97.31 85 LEU A O 1
ATOM 709 N N . SER A 1 86 ? -0.882 0.697 15.271 1.00 97.19 86 SER A N 1
ATOM 710 C CA . SER A 1 86 ? -0.236 2.006 15.283 1.00 97.19 86 SER A CA 1
ATOM 711 C C . SER A 1 86 ? 1.229 1.927 14.878 1.00 97.19 86 SER A C 1
ATOM 713 O O . SER A 1 86 ? 1.639 2.683 14.006 1.00 97.19 86 SER A O 1
ATOM 715 N N . LEU A 1 87 ? 2.000 0.969 15.406 1.00 96.38 87 LEU A N 1
ATOM 716 C CA . LEU A 1 87 ? 3.396 0.777 14.997 1.00 96.38 87 LEU A CA 1
ATOM 717 C C . LEU A 1 87 ? 3.512 0.376 13.526 1.00 96.38 87 LEU A C 1
ATOM 719 O O . LEU A 1 87 ? 4.400 0.863 12.828 1.00 96.38 87 LEU A O 1
ATOM 723 N N . TYR A 1 88 ? 2.607 -0.479 13.046 1.00 96.94 88 TYR A N 1
ATOM 724 C CA . TYR A 1 88 ? 2.551 -0.831 11.632 1.00 96.94 88 TYR A CA 1
ATOM 725 C C . TYR A 1 88 ? 2.256 0.389 10.753 1.00 96.94 88 TYR A C 1
ATOM 727 O O . TYR A 1 88 ? 2.989 0.674 9.809 1.00 96.94 88 TYR A O 1
ATOM 735 N N . VAL A 1 89 ? 1.202 1.132 11.080 1.00 96.50 89 VAL A N 1
ATOM 736 C CA . VAL A 1 89 ? 0.733 2.298 10.322 1.00 96.50 89 VAL A CA 1
ATOM 737 C C . VAL A 1 89 ? 1.765 3.431 10.334 1.00 96.50 89 VAL A C 1
ATOM 739 O O . VAL A 1 89 ? 2.037 4.019 9.288 1.00 96.50 89 VAL A O 1
ATOM 742 N N . ASP A 1 90 ? 2.387 3.703 11.479 1.00 95.19 90 ASP A N 1
ATOM 743 C CA . ASP A 1 90 ? 3.386 4.767 11.633 1.00 95.19 90 ASP A CA 1
ATOM 744 C C . ASP A 1 90 ? 4.708 4.415 10.927 1.00 95.19 90 ASP A C 1
ATOM 746 O O . ASP A 1 90 ? 5.448 5.304 10.502 1.00 95.19 90 ASP A O 1
ATOM 750 N N . SER A 1 91 ? 4.989 3.123 10.706 1.00 93.81 91 SER A N 1
ATOM 751 C CA . SER A 1 91 ? 6.197 2.681 9.993 1.00 93.81 91 SER A CA 1
ATOM 752 C C . SER A 1 91 ? 6.297 3.218 8.563 1.00 93.81 91 SER A C 1
ATOM 754 O O . SER A 1 91 ? 7.398 3.308 8.018 1.00 93.81 91 SER A O 1
ATOM 756 N N . PHE A 1 92 ? 5.173 3.619 7.962 1.00 92.31 92 PHE A N 1
ATOM 757 C CA . PHE A 1 92 ? 5.116 4.101 6.588 1.00 92.31 92 PHE A CA 1
ATOM 758 C C . PHE A 1 92 ? 5.661 5.521 6.391 1.00 92.31 92 PHE A C 1
ATOM 760 O O . PHE A 1 92 ? 6.105 5.826 5.282 1.00 92.31 92 PHE A O 1
ATOM 767 N N . GLU A 1 93 ? 5.683 6.368 7.427 1.00 84.88 93 GLU A N 1
ATOM 768 C CA . GLU A 1 93 ? 5.922 7.820 7.302 1.00 84.88 93 GLU A CA 1
ATOM 769 C C . GLU A 1 93 ? 7.268 8.184 6.658 1.00 84.88 93 GLU A C 1
ATOM 771 O O . GLU A 1 93 ? 7.371 9.195 5.970 1.00 84.88 93 GLU A O 1
ATOM 776 N N . ASN A 1 94 ? 8.282 7.327 6.804 1.00 77.88 94 ASN A N 1
ATOM 777 C CA . ASN A 1 94 ? 9.636 7.567 6.289 1.00 77.88 94 ASN A CA 1
ATOM 778 C C . ASN A 1 94 ? 10.059 6.577 5.190 1.00 77.88 94 ASN A C 1
ATOM 780 O O . ASN A 1 94 ? 11.250 6.397 4.905 1.00 77.88 94 ASN A O 1
ATOM 784 N N . THR A 1 95 ? 9.095 5.905 4.566 1.00 83.81 95 THR A N 1
ATOM 785 C CA . THR A 1 95 ? 9.358 4.874 3.554 1.00 83.81 95 THR A CA 1
ATOM 786 C C . THR A 1 95 ? 9.419 5.444 2.141 1.00 83.81 95 THR A C 1
ATOM 788 O O . THR A 1 95 ? 8.990 6.567 1.878 1.00 83.81 95 THR A O 1
ATOM 791 N N . TRP A 1 96 ? 9.909 4.644 1.186 1.00 73.75 96 TRP A N 1
ATOM 792 C CA . TRP A 1 96 ? 9.837 4.975 -0.246 1.00 73.75 96 TRP A CA 1
ATOM 793 C C . TRP A 1 96 ? 8.436 5.321 -0.713 1.00 73.75 96 TRP A C 1
ATOM 795 O O . TRP A 1 96 ? 8.269 6.139 -1.612 1.00 73.75 96 TRP A O 1
ATOM 805 N N . GLY A 1 97 ? 7.441 4.754 -0.037 1.00 66.12 97 GLY A N 1
ATOM 806 C CA . GLY A 1 97 ? 6.055 5.049 -0.275 1.00 66.12 97 GLY A CA 1
ATOM 807 C C . GLY A 1 97 ? 5.707 6.528 -0.188 1.00 66.12 97 GLY A C 1
ATOM 808 O O . GLY A 1 97 ? 4.757 6.914 -0.847 1.00 66.12 97 GLY A O 1
ATOM 809 N N . TYR A 1 98 ? 6.466 7.348 0.546 1.00 70.00 98 TYR A N 1
ATOM 810 C CA . TYR A 1 98 ? 6.188 8.762 0.830 1.00 70.00 98 TYR A CA 1
ATOM 811 C C . TYR A 1 98 ? 7.228 9.728 0.242 1.00 70.00 98 TYR A C 1
ATOM 813 O O . TYR A 1 98 ? 7.114 10.934 0.428 1.00 70.00 98 TYR A O 1
ATOM 821 N N . ARG A 1 99 ? 8.224 9.222 -0.500 1.00 77.31 99 ARG A N 1
ATOM 822 C CA . ARG A 1 99 ? 9.267 10.055 -1.115 1.00 77.31 99 ARG A CA 1
ATOM 823 C C . ARG A 1 99 ? 8.890 10.458 -2.541 1.00 77.31 99 ARG A C 1
ATOM 825 O O . ARG A 1 99 ? 8.690 9.595 -3.393 1.00 77.31 99 ARG A O 1
ATOM 832 N N . ASP A 1 100 ? 8.885 11.761 -2.820 1.00 85.38 100 ASP A N 1
ATOM 833 C CA . ASP A 1 100 ? 8.673 12.302 -4.175 1.00 85.38 100 ASP A CA 1
ATOM 834 C C . ASP A 1 100 ? 9.851 12.010 -5.124 1.00 85.38 100 ASP A C 1
ATOM 836 O O . ASP A 1 100 ? 9.703 12.029 -6.344 1.00 85.38 100 ASP A O 1
ATOM 840 N N . GLU A 1 101 ? 11.008 11.637 -4.573 1.00 89.00 101 GLU A N 1
ATOM 841 C CA . GLU A 1 101 ? 12.223 11.281 -5.315 1.00 89.00 101 GLU A CA 1
ATOM 842 C C . GLU A 1 101 ? 12.002 10.189 -6.373 1.00 89.00 101 GLU A C 1
ATOM 844 O O . GLU A 1 101 ? 12.587 10.256 -7.451 1.00 89.00 101 GLU A O 1
ATOM 849 N N . LEU A 1 102 ? 11.159 9.184 -6.095 1.00 91.62 102 LEU A N 1
ATOM 850 C CA . LEU A 1 102 ? 10.889 8.106 -7.057 1.00 91.62 102 LEU A CA 1
ATOM 851 C C . LEU A 1 102 ? 10.077 8.593 -8.256 1.00 91.62 102 LEU A C 1
ATOM 853 O O . LEU A 1 102 ? 10.289 8.122 -9.373 1.00 91.62 102 LEU A O 1
ATOM 857 N N . LYS A 1 103 ? 9.160 9.536 -8.024 1.00 93.12 103 LYS A N 1
ATOM 858 C CA . LYS A 1 103 ? 8.375 10.157 -9.087 1.00 93.12 103 LYS A CA 1
ATOM 859 C C . LYS A 1 103 ? 9.264 11.037 -9.956 1.00 93.12 103 LYS A C 1
ATOM 861 O O . LYS A 1 103 ? 9.277 10.843 -11.165 1.00 93.12 103 LYS A O 1
ATOM 866 N N . ASN A 1 104 ? 10.068 11.899 -9.333 1.00 94.50 104 ASN A N 1
ATOM 867 C CA . ASN A 1 104 ? 11.017 12.760 -10.041 1.00 94.50 104 ASN A CA 1
ATOM 868 C C . ASN A 1 104 ? 11.981 11.933 -10.902 1.00 94.50 104 ASN A C 1
ATOM 870 O O . ASN A 1 104 ? 12.119 12.193 -12.092 1.00 94.50 104 ASN A O 1
ATOM 874 N N . PHE A 1 105 ? 12.555 10.864 -10.338 1.00 95.50 105 PHE A N 1
ATOM 875 C CA . PHE A 1 105 ? 13.414 9.942 -11.082 1.00 95.50 105 PHE A CA 1
ATOM 876 C C . PHE A 1 105 ? 12.702 9.314 -12.294 1.00 95.50 105 PHE A C 1
ATOM 878 O O . PHE A 1 105 ? 13.288 9.185 -13.373 1.00 95.50 105 PHE A O 1
ATOM 885 N N . LEU A 1 106 ? 11.445 8.885 -12.136 1.00 95.62 106 LEU A N 1
ATOM 886 C CA . LEU A 1 106 ? 10.690 8.294 -13.239 1.00 95.62 106 LEU A CA 1
ATOM 887 C C . LEU A 1 106 ? 10.368 9.329 -14.324 1.00 95.62 106 LEU A C 1
ATOM 889 O O . LEU A 1 106 ? 10.440 8.996 -15.506 1.00 95.62 106 LEU A O 1
ATOM 893 N N . ASP A 1 107 ? 10.037 10.558 -13.940 1.00 96.06 107 ASP A N 1
ATOM 894 C CA . ASP A 1 107 ? 9.735 11.643 -14.873 1.00 96.06 107 ASP A CA 1
ATOM 895 C C . ASP A 1 107 ? 10.984 12.059 -15.670 1.00 96.06 107 ASP A C 1
ATOM 897 O O . ASP A 1 107 ? 10.918 12.121 -16.897 1.00 96.06 107 ASP A O 1
ATOM 901 N N . GLU A 1 108 ? 12.149 12.175 -15.023 1.00 95.19 108 GLU A N 1
ATOM 902 C CA . GLU A 1 108 ? 13.449 12.357 -15.698 1.00 95.19 108 GLU A CA 1
ATOM 903 C C . GLU A 1 108 ? 13.750 11.209 -16.679 1.00 95.19 108 GLU A C 1
ATOM 905 O O . GLU A 1 108 ? 14.227 11.414 -17.797 1.00 95.19 108 GLU A O 1
ATOM 910 N N . THR A 1 109 ? 13.432 9.971 -16.289 1.00 95.56 109 THR A N 1
ATOM 911 C CA . THR A 1 109 ? 13.645 8.790 -17.139 1.00 95.56 109 THR A CA 1
ATOM 912 C C . THR A 1 109 ? 12.719 8.788 -18.356 1.00 95.56 109 THR A C 1
ATOM 914 O O . THR A 1 109 ? 13.141 8.401 -19.445 1.00 95.56 109 THR A O 1
ATOM 917 N N . LYS A 1 110 ? 11.461 9.221 -18.193 1.00 95.69 110 LYS A N 1
ATOM 918 C CA . LYS A 1 110 ? 10.495 9.391 -19.291 1.00 95.69 110 LYS A CA 1
ATOM 919 C C . LYS A 1 110 ? 10.947 10.475 -20.262 1.00 95.69 110 LYS A C 1
ATOM 921 O O . LYS A 1 110 ? 10.826 10.281 -21.469 1.00 95.69 110 LYS A O 1
ATOM 926 N N . GLU A 1 111 ? 11.468 11.585 -19.744 1.00 94.00 111 GLU A N 1
ATOM 927 C CA . GLU A 1 111 ? 11.998 12.673 -20.561 1.00 94.00 111 GLU A CA 1
ATOM 928 C C . GLU A 1 111 ? 13.170 12.177 -21.413 1.00 94.00 111 GLU A C 1
ATOM 930 O O . GLU A 1 111 ? 13.130 12.290 -22.636 1.00 94.00 111 GLU A O 1
ATOM 935 N N . LEU A 1 112 ? 14.148 11.504 -20.801 1.00 90.81 112 LEU A N 1
ATOM 936 C CA . LEU A 1 112 ? 15.259 10.882 -21.527 1.00 90.81 112 LEU A CA 1
ATOM 937 C C . LEU A 1 112 ? 14.770 9.877 -22.577 1.00 90.81 112 LEU A C 1
ATOM 939 O O . LEU A 1 112 ? 15.217 9.905 -23.721 1.00 90.81 112 LEU A O 1
ATOM 943 N N . ALA A 1 113 ? 13.802 9.031 -22.225 1.00 90.75 113 ALA A N 1
ATOM 944 C CA . ALA A 1 113 ? 13.227 8.056 -23.146 1.00 90.75 113 ALA A CA 1
ATOM 945 C C . ALA A 1 113 ? 12.483 8.679 -24.344 1.00 90.75 113 ALA A C 1
ATOM 947 O O . ALA A 1 113 ? 12.199 7.966 -25.303 1.00 90.75 113 ALA A O 1
ATOM 948 N N . SER A 1 114 ? 12.158 9.976 -24.306 1.00 89.88 114 SER A N 1
ATOM 949 C CA . SER A 1 114 ? 11.484 10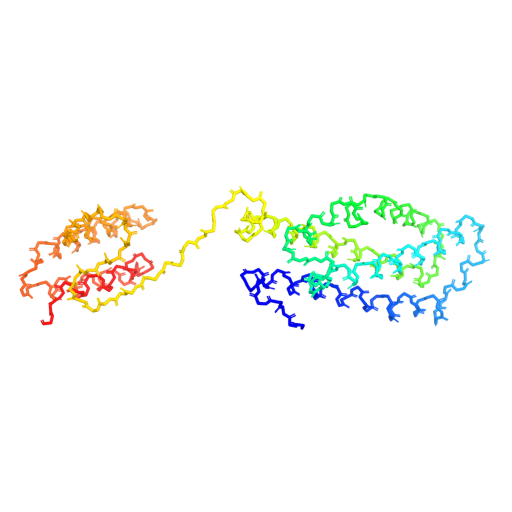.675 -25.407 1.00 89.88 114 SER A CA 1
ATOM 950 C C . SER A 1 114 ? 12.428 11.126 -26.526 1.00 89.88 114 SER A C 1
ATOM 952 O O . SER A 1 114 ? 11.976 11.359 -27.646 1.00 89.88 114 SER A O 1
ATOM 954 N N . PHE A 1 115 ? 13.730 11.228 -26.242 1.00 81.81 115 PHE A N 1
ATOM 955 C CA . PHE A 1 115 ? 14.731 11.713 -27.197 1.00 81.81 115 PHE A CA 1
ATOM 956 C C . PHE A 1 115 ? 15.352 10.609 -28.060 1.00 81.81 115 PHE A C 1
ATOM 958 O O . PHE A 1 115 ? 16.048 10.915 -29.024 1.00 81.81 115 PHE A O 1
ATOM 965 N N . GLU A 1 116 ? 15.105 9.342 -27.733 1.00 76.06 116 GLU A N 1
ATOM 966 C CA . GLU A 1 116 ? 15.737 8.182 -28.362 1.00 76.06 116 GLU A CA 1
ATOM 967 C C . GLU A 1 116 ? 14.713 7.073 -28.623 1.00 76.06 116 GLU A C 1
ATOM 969 O O . GLU A 1 116 ? 13.731 6.919 -27.890 1.00 76.06 116 GLU A O 1
ATOM 974 N N . GLU A 1 117 ? 14.958 6.242 -29.638 1.00 84.00 117 GLU A N 1
ATOM 975 C CA . GLU A 1 117 ? 14.152 5.040 -29.869 1.00 84.00 117 GLU A CA 1
ATOM 976 C C . GLU A 1 117 ? 14.491 3.985 -28.801 1.00 84.00 117 GLU A C 1
ATOM 978 O O . GLU A 1 117 ? 15.405 3.171 -28.944 1.00 84.00 117 GLU A O 1
ATOM 983 N N . THR A 1 118 ? 13.791 4.051 -27.665 1.00 88.56 118 THR A N 1
ATOM 984 C CA . THR A 1 118 ? 14.091 3.201 -26.506 1.00 88.56 118 THR A CA 1
ATOM 985 C C . THR A 1 118 ? 13.751 1.724 -26.739 1.00 88.56 118 THR A C 1
ATOM 987 O O . THR A 1 118 ? 12.760 1.411 -27.402 1.00 88.56 118 THR A O 1
ATOM 990 N N . PRO A 1 119 ? 14.532 0.783 -26.164 1.00 93.88 119 PRO A N 1
ATOM 991 C CA . PRO A 1 119 ? 14.202 -0.638 -26.216 1.00 93.88 119 PRO A CA 1
ATOM 992 C C . PRO A 1 119 ? 12.818 -0.910 -25.631 1.00 93.88 119 PRO A C 1
ATOM 994 O O . PRO A 1 119 ? 12.435 -0.312 -24.619 1.00 93.88 119 PRO A O 1
ATOM 997 N N . TRP A 1 120 ? 12.098 -1.871 -26.209 1.00 95.31 120 TRP A N 1
ATOM 998 C CA . TRP A 1 120 ? 10.736 -2.198 -25.786 1.00 95.31 120 TRP A CA 1
ATOM 999 C C . TRP A 1 120 ? 10.671 -2.527 -24.291 1.00 95.31 120 TRP A C 1
ATOM 1001 O O . TRP A 1 120 ? 9.781 -2.051 -23.579 1.00 95.31 120 TRP A O 1
ATOM 1011 N N . ALA A 1 121 ? 11.655 -3.278 -23.789 1.00 96.56 121 ALA A N 1
ATOM 1012 C CA . ALA A 1 121 ? 11.753 -3.627 -22.379 1.00 96.56 121 ALA A CA 1
ATOM 1013 C C . ALA A 1 121 ? 11.793 -2.390 -21.466 1.00 96.56 121 ALA A C 1
ATOM 1015 O O . ALA A 1 121 ? 11.115 -2.370 -20.438 1.00 96.56 121 ALA A O 1
ATOM 1016 N N . VAL A 1 122 ? 12.526 -1.341 -21.855 1.00 96.62 122 VAL A N 1
ATOM 1017 C CA . VAL A 1 122 ? 12.629 -0.088 -21.090 1.00 96.62 122 VAL A CA 1
ATOM 1018 C C . VAL A 1 122 ? 11.282 0.631 -21.064 1.00 96.62 122 VAL A C 1
ATOM 1020 O O . VAL A 1 122 ? 10.815 1.013 -19.990 1.00 96.62 122 VAL A O 1
ATOM 1023 N N . SER A 1 123 ? 10.591 0.740 -22.202 1.00 96.00 123 SER A N 1
ATOM 1024 C CA . SER A 1 123 ? 9.260 1.360 -22.246 1.00 96.00 123 SER A CA 1
ATOM 1025 C C . SER A 1 123 ? 8.256 0.606 -21.361 1.00 96.00 123 SER A C 1
ATOM 1027 O O . SER A 1 123 ? 7.451 1.217 -20.655 1.00 96.00 123 SER A O 1
ATOM 1029 N N . ARG A 1 124 ? 8.317 -0.734 -21.333 1.00 97.38 124 ARG A N 1
ATOM 1030 C CA . ARG A 1 124 ? 7.490 -1.553 -20.431 1.00 97.38 124 ARG A CA 1
ATOM 1031 C C . ARG A 1 124 ? 7.845 -1.354 -18.962 1.00 97.38 124 ARG A C 1
ATOM 1033 O O . ARG A 1 124 ? 6.934 -1.285 -18.139 1.00 97.38 124 ARG A O 1
ATOM 1040 N N . MET A 1 125 ? 9.129 -1.238 -18.633 1.00 98.19 125 MET A N 1
ATOM 1041 C CA . MET A 1 125 ? 9.592 -0.953 -17.273 1.00 98.19 125 MET A CA 1
ATOM 1042 C C . MET A 1 125 ? 9.074 0.399 -16.767 1.00 98.19 125 MET A C 1
ATOM 1044 O O . MET A 1 125 ? 8.585 0.471 -15.642 1.00 98.19 125 MET A O 1
ATOM 1048 N N . ILE A 1 126 ? 9.085 1.440 -17.607 1.00 97.56 126 ILE A N 1
ATOM 1049 C CA . ILE A 1 126 ? 8.502 2.753 -17.277 1.00 97.56 126 ILE A CA 1
ATOM 1050 C C . ILE A 1 126 ? 7.012 2.615 -16.934 1.00 97.56 126 ILE A C 1
ATOM 1052 O O . ILE A 1 126 ? 6.562 3.147 -15.921 1.00 97.56 126 ILE A O 1
ATOM 1056 N N . ILE A 1 127 ? 6.247 1.869 -17.740 1.00 97.00 127 ILE A N 1
ATOM 1057 C CA . ILE A 1 127 ? 4.809 1.641 -17.505 1.00 97.00 127 ILE A CA 1
ATOM 1058 C C . ILE A 1 127 ? 4.567 0.908 -16.179 1.00 97.00 127 ILE A C 1
ATOM 1060 O O . ILE A 1 127 ? 3.653 1.262 -15.434 1.00 97.00 127 ILE A O 1
ATOM 1064 N N . ILE A 1 128 ? 5.367 -0.118 -15.879 1.00 97.75 128 ILE A N 1
ATOM 1065 C CA . ILE A 1 128 ? 5.250 -0.865 -14.622 1.00 97.75 128 ILE A CA 1
ATOM 1066 C C . ILE A 1 128 ? 5.557 0.041 -13.433 1.00 97.75 128 ILE A C 1
ATOM 1068 O O . ILE A 1 128 ? 4.797 0.039 -12.467 1.00 97.75 128 ILE A O 1
ATOM 1072 N N . PHE A 1 129 ? 6.621 0.840 -13.509 1.00 97.50 129 PHE A N 1
ATOM 1073 C CA . PHE A 1 129 ? 6.984 1.747 -12.427 1.00 97.50 129 PHE A CA 1
ATOM 1074 C C . PHE A 1 129 ? 5.903 2.820 -12.218 1.00 97.50 129 PHE A C 1
ATOM 1076 O O . PHE A 1 129 ? 5.504 3.086 -11.087 1.00 97.50 129 PHE A O 1
ATOM 1083 N N . ASP A 1 130 ? 5.327 3.362 -13.291 1.00 96.50 130 ASP A N 1
ATOM 1084 C CA . ASP A 1 130 ? 4.198 4.292 -13.189 1.00 96.50 130 ASP A CA 1
ATOM 1085 C C . ASP A 1 130 ? 3.011 3.657 -12.446 1.00 96.50 130 ASP A C 1
ATOM 1087 O O . ASP A 1 130 ? 2.441 4.248 -11.529 1.00 96.50 130 ASP A O 1
ATOM 1091 N N . HIS A 1 131 ? 2.689 2.400 -12.762 1.00 97.31 131 HIS A N 1
ATOM 1092 C CA . HIS A 1 131 ? 1.642 1.674 -12.053 1.00 97.31 131 HIS A CA 1
ATOM 1093 C C . HIS A 1 131 ? 2.000 1.384 -10.586 1.00 97.31 131 HIS A C 1
ATOM 1095 O O . HIS A 1 131 ? 1.138 1.509 -9.718 1.00 97.31 131 HIS A O 1
ATOM 1101 N N . GLN A 1 132 ? 3.261 1.063 -10.280 1.00 95.88 132 GLN A N 1
ATOM 1102 C CA . GLN A 1 132 ? 3.741 0.932 -8.901 1.00 95.88 132 GLN A CA 1
ATOM 1103 C C . GLN A 1 132 ? 3.531 2.224 -8.098 1.00 95.88 132 GLN A C 1
ATOM 1105 O O . GLN A 1 132 ? 3.078 2.157 -6.956 1.00 95.88 132 GLN A O 1
ATOM 1110 N N . LEU A 1 133 ? 3.804 3.395 -8.685 1.00 94.50 133 LEU A N 1
ATOM 1111 C CA . LEU A 1 133 ? 3.557 4.685 -8.032 1.00 94.50 133 LEU A CA 1
ATOM 1112 C C . LEU A 1 133 ? 2.059 4.909 -7.768 1.00 94.50 133 LEU A C 1
ATOM 1114 O O . LEU A 1 133 ? 1.692 5.280 -6.656 1.00 94.50 133 LEU A O 1
ATOM 1118 N N . ARG A 1 134 ? 1.178 4.588 -8.726 1.00 94.19 134 ARG A N 1
ATOM 1119 C CA . ARG A 1 134 ? -0.286 4.678 -8.529 1.00 94.19 134 ARG A CA 1
ATOM 1120 C C . ARG A 1 134 ? -0.799 3.739 -7.436 1.00 94.19 134 ARG A C 1
ATOM 1122 O O . ARG A 1 134 ? -1.637 4.121 -6.624 1.00 94.19 134 ARG A O 1
ATOM 1129 N N . LEU A 1 135 ? -0.299 2.502 -7.386 1.00 94.94 135 LEU A N 1
ATOM 1130 C CA . LEU A 1 135 ? -0.638 1.566 -6.309 1.00 94.94 135 LEU A CA 1
ATOM 1131 C C . LEU A 1 135 ? -0.201 2.111 -4.948 1.00 94.94 135 LEU A C 1
ATOM 1133 O O . LEU A 1 135 ? -0.918 1.961 -3.961 1.00 94.94 135 LEU A O 1
ATOM 1137 N N . MET A 1 136 ? 0.946 2.785 -4.901 1.00 92.75 136 MET A N 1
ATOM 1138 C CA . MET A 1 136 ? 1.444 3.402 -3.682 1.00 92.75 136 MET A CA 1
ATOM 1139 C C . MET A 1 136 ? 0.580 4.582 -3.221 1.00 92.75 136 MET A C 1
ATOM 1141 O O . MET A 1 136 ? 0.374 4.745 -2.022 1.00 92.75 136 MET A O 1
ATOM 1145 N N . GLU A 1 137 ? -0.006 5.359 -4.133 1.00 90.81 137 GLU A N 1
ATOM 1146 C CA . GLU A 1 137 ? -1.015 6.372 -3.781 1.00 90.81 137 GLU A CA 1
ATOM 1147 C C . GLU A 1 137 ? -2.252 5.732 -3.121 1.00 90.81 137 GLU A C 1
ATOM 1149 O O . GLU A 1 137 ? -2.739 6.223 -2.100 1.00 90.81 137 GLU A O 1
ATOM 1154 N N . ALA A 1 138 ? -2.718 4.585 -3.630 1.00 90.75 138 ALA A N 1
ATOM 1155 C CA . ALA A 1 138 ? -3.820 3.837 -3.017 1.00 90.75 138 ALA A CA 1
ATOM 1156 C C . ALA A 1 138 ? -3.456 3.275 -1.629 1.00 90.75 138 ALA A C 1
ATOM 1158 O O . ALA A 1 138 ? -4.297 3.246 -0.721 1.00 90.75 138 ALA A O 1
ATOM 1159 N N . VAL A 1 139 ? -2.199 2.861 -1.440 1.00 94.62 139 VAL A N 1
ATOM 1160 C CA . VAL A 1 139 ? -1.666 2.487 -0.124 1.00 94.62 139 VAL A CA 1
ATOM 1161 C C . VAL A 1 139 ? -1.685 3.689 0.817 1.00 94.62 139 VAL A C 1
ATOM 1163 O O . VAL A 1 139 ? -2.243 3.558 1.902 1.00 94.62 139 VAL A O 1
ATOM 1166 N N . ARG A 1 140 ? -1.170 4.860 0.407 1.00 92.56 140 ARG A N 1
ATOM 1167 C CA . ARG A 1 140 ? -1.189 6.088 1.231 1.00 92.56 140 ARG A CA 1
ATOM 1168 C C . ARG A 1 140 ? -2.605 6.411 1.710 1.00 92.56 140 ARG A C 1
ATOM 1170 O O . ARG A 1 140 ? -2.816 6.629 2.899 1.00 92.56 140 ARG A O 1
ATOM 1177 N N . GLY A 1 141 ? -3.588 6.365 0.807 1.00 90.69 141 GLY A N 1
ATOM 1178 C CA . GLY A 1 141 ? -4.992 6.588 1.165 1.00 90.69 141 GLY A CA 1
ATOM 1179 C C . GLY A 1 141 ? -5.542 5.543 2.143 1.00 90.69 141 GLY A C 1
ATOM 1180 O O . GLY A 1 141 ? -6.321 5.869 3.032 1.00 90.69 141 GLY A O 1
ATOM 1181 N N . THR A 1 142 ? -5.115 4.285 2.025 1.00 93.56 142 THR A N 1
ATOM 1182 C CA . THR A 1 142 ? -5.532 3.216 2.946 1.00 93.56 142 THR A CA 1
ATOM 1183 C C . THR A 1 142 ? -4.886 3.366 4.325 1.00 93.56 142 THR A C 1
ATOM 1185 O O . THR A 1 142 ? -5.565 3.177 5.332 1.00 93.56 142 THR A O 1
ATOM 1188 N N . VAL A 1 143 ? -3.610 3.758 4.385 1.00 95.12 143 VAL A N 1
ATOM 1189 C CA . VAL A 1 143 ? -2.900 4.087 5.632 1.00 95.12 143 VAL A CA 1
ATOM 1190 C C . VAL A 1 143 ? -3.582 5.259 6.340 1.00 95.12 143 VAL A C 1
ATOM 1192 O O . VAL A 1 143 ? -3.810 5.190 7.543 1.00 95.12 143 VAL A O 1
ATOM 1195 N N . GLU A 1 144 ? -4.007 6.286 5.604 1.00 93.06 144 GLU A N 1
ATOM 1196 C CA . GLU A 1 144 ? -4.738 7.422 6.180 1.00 93.06 144 GLU A CA 1
ATOM 1197 C C . GLU A 1 144 ? -6.108 7.016 6.747 1.00 93.06 144 GLU A C 1
ATOM 1199 O O . GLU A 1 144 ? -6.517 7.469 7.818 1.00 93.06 144 GLU A O 1
ATOM 1204 N N . ILE A 1 145 ? -6.817 6.098 6.083 1.00 92.12 145 ILE A N 1
ATOM 1205 C CA . ILE A 1 145 ? -8.046 5.520 6.643 1.00 92.12 145 ILE A CA 1
ATOM 1206 C C . ILE A 1 145 ? -7.735 4.757 7.935 1.00 92.12 145 ILE A C 1
ATOM 1208 O O . ILE A 1 145 ? -8.449 4.932 8.920 1.00 92.12 145 ILE A O 1
ATOM 1212 N N . LEU A 1 146 ? -6.666 3.952 7.958 1.00 94.38 146 LEU A N 1
ATOM 1213 C CA . LEU A 1 146 ? -6.245 3.202 9.145 1.00 94.38 146 LEU A CA 1
ATOM 1214 C C . LEU A 1 146 ? -5.927 4.124 10.329 1.00 94.38 146 LEU A C 1
ATOM 1216 O O . LEU A 1 146 ? -6.405 3.848 11.429 1.00 94.38 146 LEU A O 1
ATOM 1220 N N . LYS A 1 147 ? -5.237 5.250 10.102 1.00 95.12 147 LYS A N 1
ATOM 1221 C CA . LYS A 1 147 ? -4.997 6.292 11.123 1.00 95.12 147 LYS A CA 1
ATOM 1222 C C . LYS A 1 147 ? -6.292 6.841 11.731 1.00 95.12 147 LYS A C 1
ATOM 1224 O O . LYS A 1 147 ? -6.340 7.249 12.886 1.00 95.12 147 LYS A O 1
ATOM 1229 N N . ASN A 1 148 ? -7.384 6.817 10.973 1.00 92.50 148 ASN A N 1
ATOM 1230 C CA . ASN A 1 148 ? -8.679 7.301 11.433 1.00 92.50 148 ASN A CA 1
ATOM 1231 C C . ASN A 1 148 ? -9.537 6.246 12.144 1.00 92.50 148 ASN A C 1
ATOM 1233 O O . ASN A 1 148 ? -10.570 6.610 12.720 1.00 92.50 148 ASN A O 1
ATOM 1237 N N . THR A 1 149 ? -9.121 4.976 12.140 1.00 91.75 149 THR A N 1
ATOM 1238 C CA . THR A 1 149 ? -9.852 3.882 12.793 1.00 91.75 149 THR A CA 1
ATOM 1239 C C . THR A 1 149 ? -9.842 4.009 14.313 1.00 91.75 149 THR A C 1
ATOM 1241 O O . THR A 1 149 ? -8.920 4.558 14.916 1.00 91.75 149 THR A O 1
ATOM 1244 N N . HIS A 1 150 ? -10.882 3.466 14.947 1.00 91.75 150 HIS A N 1
ATOM 1245 C CA . HIS A 1 150 ? -10.998 3.467 16.402 1.00 91.75 150 HIS A CA 1
ATOM 1246 C C . HIS A 1 150 ? -9.842 2.713 17.076 1.00 91.75 150 HIS A C 1
ATOM 1248 O O . HIS A 1 150 ? -9.267 3.222 18.033 1.00 91.75 150 HIS A O 1
ATOM 1254 N N . LEU A 1 151 ? -9.450 1.554 16.527 1.00 93.50 151 LEU A N 1
ATOM 1255 C CA . LEU A 1 151 ? -8.330 0.754 17.032 1.00 93.50 151 LEU A CA 1
ATOM 1256 C C . LEU A 1 151 ? -7.021 1.556 17.057 1.00 93.50 151 LEU A C 1
ATOM 1258 O O . LEU A 1 151 ? -6.373 1.622 18.097 1.00 93.50 151 LEU A O 1
ATOM 1262 N N . TYR A 1 152 ? -6.670 2.225 15.953 1.00 95.62 152 TYR A N 1
ATOM 1263 C CA . TYR A 1 152 ? -5.472 3.068 15.896 1.00 95.62 152 TYR A CA 1
ATOM 1264 C C . TYR A 1 152 ? -5.515 4.179 16.957 1.00 95.62 152 TYR A C 1
ATOM 1266 O O . TYR A 1 152 ? -4.561 4.363 17.709 1.00 95.62 152 TYR A O 1
ATOM 1274 N N . LYS A 1 153 ? -6.649 4.880 17.076 1.00 94.56 153 LYS A N 1
ATOM 1275 C CA . LYS A 1 153 ? -6.815 5.979 18.040 1.00 94.56 153 LYS A CA 1
ATOM 1276 C C . LYS A 1 153 ? -6.736 5.513 19.492 1.00 94.56 153 LYS A C 1
ATOM 1278 O O . LYS A 1 153 ? -6.171 6.224 20.316 1.00 94.56 153 LYS A O 1
ATOM 1283 N N . ILE A 1 154 ? -7.256 4.326 19.815 1.00 94.06 154 ILE A N 1
ATOM 1284 C CA . ILE A 1 154 ? -7.083 3.719 21.143 1.00 94.06 154 ILE A CA 1
ATOM 1285 C C . ILE A 1 154 ? -5.600 3.504 21.434 1.00 94.06 154 ILE A C 1
ATOM 1287 O O . ILE A 1 154 ? -5.114 3.909 22.487 1.00 94.06 154 ILE A O 1
ATOM 1291 N N . GLU A 1 155 ? -4.876 2.875 20.509 1.00 95.50 155 GLU A N 1
ATOM 1292 C CA . GLU A 1 155 ? -3.462 2.553 20.707 1.00 95.50 155 GLU A CA 1
ATOM 1293 C C . GLU A 1 155 ? -2.580 3.807 20.824 1.00 95.50 155 GLU A C 1
ATOM 1295 O O . GLU A 1 155 ? -1.578 3.786 21.537 1.00 95.50 155 GLU A O 1
ATOM 1300 N N . LYS A 1 156 ? -2.972 4.916 20.182 1.00 95.19 156 LYS A N 1
ATOM 1301 C CA . LYS A 1 156 ? -2.321 6.231 20.320 1.00 95.19 156 LYS A CA 1
ATOM 1302 C C . LYS A 1 156 ? -2.750 7.007 21.573 1.00 95.19 156 LYS A C 1
ATOM 1304 O O . LYS A 1 156 ? -2.175 8.053 21.857 1.00 95.19 156 LYS A O 1
ATOM 1309 N N . GLY A 1 157 ? -3.733 6.516 22.332 1.00 91.81 157 GLY A N 1
ATOM 1310 C CA . GLY A 1 157 ? -4.283 7.206 23.505 1.00 91.81 157 GLY A CA 1
ATOM 1311 C C . GLY A 1 157 ? -5.206 8.385 23.168 1.00 91.81 157 GLY A C 1
ATOM 1312 O O . GLY A 1 157 ? -5.483 9.217 24.028 1.00 91.81 157 GLY A O 1
ATOM 1313 N N . GLU A 1 158 ? -5.685 8.464 21.928 1.00 90.00 158 GLU A N 1
ATOM 1314 C CA . GLU A 1 158 ? -6.568 9.518 21.409 1.00 90.00 158 GLU A CA 1
ATOM 1315 C C . GLU A 1 158 ? -8.059 9.163 21.545 1.00 90.00 158 GLU A C 1
ATOM 1317 O O . GLU A 1 158 ? -8.926 10.029 21.428 1.00 90.00 158 GLU A O 1
ATOM 1322 N N . ALA A 1 159 ? -8.373 7.889 21.796 1.00 86.50 159 ALA A N 1
ATOM 1323 C CA . ALA A 1 159 ? -9.722 7.399 22.053 1.00 86.50 159 ALA A CA 1
ATOM 1324 C C . ALA A 1 159 ? -9.744 6.435 23.246 1.00 86.50 159 ALA A C 1
ATOM 1326 O O . ALA A 1 159 ? -8.773 5.738 23.534 1.00 86.50 159 ALA A O 1
ATOM 1327 N N . CYS A 1 160 ? -10.881 6.373 23.937 1.00 75.81 160 CYS A N 1
ATOM 1328 C CA . CYS A 1 160 ? -11.102 5.398 25.000 1.00 75.81 160 CYS A CA 1
ATOM 1329 C C . CYS A 1 160 ? -11.434 4.024 24.406 1.00 75.81 160 CYS A C 1
ATOM 1331 O O . CYS A 1 160 ? -12.149 3.951 23.410 1.00 75.81 160 CYS A O 1
ATOM 1333 N N . VAL A 1 161 ? -10.990 2.947 25.061 1.00 78.19 161 VAL A N 1
ATOM 1334 C CA . VAL A 1 161 ? -11.454 1.585 24.754 1.00 78.19 161 VAL A CA 1
ATOM 1335 C C . VAL A 1 161 ? -12.966 1.529 24.967 1.00 78.19 161 VAL A C 1
ATOM 1337 O O . VAL A 1 161 ? -13.442 1.780 26.080 1.00 78.19 161 VAL A O 1
ATOM 1340 N N . GLU A 1 162 ? -13.726 1.220 23.917 1.00 64.50 162 GLU A N 1
ATOM 1341 C CA . GLU A 1 162 ? -15.159 0.964 24.046 1.00 64.50 162 GLU A CA 1
ATOM 1342 C C . GLU A 1 162 ? -15.394 -0.194 25.029 1.00 64.50 162 GLU A C 1
ATOM 1344 O O . GLU A 1 162 ? -14.837 -1.284 24.894 1.00 64.50 162 GLU A O 1
ATOM 1349 N N . LYS A 1 163 ? -16.222 0.039 26.053 1.00 52.62 163 LYS A N 1
ATOM 1350 C CA . LYS A 1 163 ? -16.735 -1.047 26.897 1.00 52.62 163 LYS A CA 1
ATOM 1351 C C . LYS A 1 163 ? -17.761 -1.824 26.080 1.00 52.62 163 LYS A C 1
ATOM 1353 O O . LYS A 1 163 ? -18.628 -1.191 25.483 1.00 52.62 163 LYS A O 1
ATOM 1358 N N . GLU A 1 164 ? -17.694 -3.157 26.098 1.00 36.34 164 GLU A N 1
ATOM 1359 C CA . GLU A 1 164 ? -18.687 -4.036 25.465 1.00 36.34 164 GLU A CA 1
ATOM 1360 C C . GLU A 1 164 ? -20.114 -3.560 25.779 1.00 36.34 164 GLU A C 1
ATOM 1362 O O . GLU A 1 164 ? -20.605 -3.677 26.906 1.00 36.34 164 GLU A O 1
ATOM 1367 N N . GLN A 1 165 ? -20.790 -2.997 24.777 1.00 39.00 165 GLN A N 1
ATOM 1368 C CA . GLN A 1 165 ? -22.199 -2.650 24.886 1.00 39.00 165 GLN A CA 1
ATOM 1369 C C . GLN A 1 165 ? -23.025 -3.894 24.570 1.00 39.00 165 GLN A C 1
ATOM 1371 O O . GLN A 1 165 ? -23.426 -4.134 23.434 1.00 39.00 165 GLN A O 1
ATOM 1376 N N . ASN A 1 166 ? -23.299 -4.693 25.599 1.00 33.91 166 ASN A N 1
ATOM 1377 C CA . ASN A 1 166 ? -24.306 -5.745 25.520 1.00 33.91 166 ASN A CA 1
ATOM 1378 C C . ASN A 1 166 ? -25.704 -5.111 25.496 1.00 33.91 166 ASN A C 1
ATOM 1380 O O . ASN A 1 166 ? -26.334 -4.927 26.537 1.00 33.91 166 ASN A O 1
ATOM 1384 N N . ILE A 1 167 ? -26.207 -4.774 24.306 1.00 42.72 167 ILE A N 1
ATOM 1385 C CA . ILE A 1 167 ? -27.615 -4.399 24.131 1.00 42.72 167 ILE A CA 1
ATOM 1386 C C . ILE A 1 167 ? -28.433 -5.688 23.994 1.00 42.72 167 ILE A C 1
ATOM 1388 O O . ILE A 1 167 ? -28.639 -6.219 22.906 1.00 42.72 167 ILE A O 1
ATOM 1392 N N . SER A 1 168 ? -28.902 -6.205 25.128 1.00 37.47 168 SER A N 1
ATOM 1393 C CA . SER A 1 168 ? -29.901 -7.276 25.183 1.00 37.47 168 SER A CA 1
ATOM 1394 C C . SER A 1 168 ? -31.298 -6.652 25.101 1.00 37.47 168 SER A C 1
ATOM 1396 O O . SER A 1 168 ? -31.786 -6.095 26.088 1.00 37.47 168 SER A O 1
ATOM 1398 N N . ILE A 1 169 ? -31.965 -6.758 23.950 1.00 43.78 169 ILE A N 1
ATOM 1399 C CA . ILE A 1 169 ? -33.378 -6.378 23.814 1.00 43.78 169 ILE A CA 1
ATOM 1400 C C . ILE A 1 169 ? -34.234 -7.579 24.233 1.00 43.78 169 ILE A C 1
ATOM 1402 O O . ILE A 1 169 ? -34.492 -8.487 23.446 1.00 43.78 169 ILE A O 1
ATOM 1406 N N . GLY A 1 170 ? -34.646 -7.597 25.501 1.00 35.94 170 GLY A N 1
ATOM 1407 C CA . GLY A 1 170 ? -35.640 -8.542 26.010 1.00 35.94 170 GLY A CA 1
ATOM 1408 C C . GLY A 1 170 ? -37.053 -8.142 25.576 1.00 35.94 170 GLY A C 1
ATOM 1409 O O . GLY A 1 170 ? -37.408 -6.966 25.607 1.00 35.94 170 GLY A O 1
ATOM 1410 N N . ASN A 1 171 ? -37.852 -9.128 25.168 1.00 38.03 171 ASN A N 1
ATOM 1411 C CA . ASN A 1 171 ? -39.221 -8.978 24.669 1.00 38.03 171 ASN A CA 1
ATOM 1412 C C . ASN A 1 171 ? -40.108 -8.035 25.522 1.00 38.03 171 ASN A C 1
ATOM 1414 O O . ASN A 1 171 ? -40.304 -8.264 26.713 1.00 38.03 171 ASN A O 1
ATOM 1418 N N . ILE A 1 172 ? -40.669 -7.014 24.861 1.00 49.38 172 ILE A N 1
ATOM 1419 C CA . ILE A 1 172 ? -41.982 -6.354 25.063 1.00 49.38 172 ILE A CA 1
ATOM 1420 C C . ILE A 1 172 ? -42.464 -6.112 26.510 1.00 49.38 172 ILE A C 1
ATOM 1422 O O . ILE A 1 172 ? -43.644 -6.227 26.815 1.00 49.38 172 ILE A O 1
ATOM 1426 N N . ASN A 1 173 ? -41.568 -5.699 27.399 1.00 43.19 173 ASN A N 1
ATOM 1427 C CA . ASN A 1 173 ? -41.894 -4.864 28.554 1.00 43.19 173 ASN A CA 1
ATOM 1428 C C . ASN A 1 173 ? -40.652 -4.027 28.851 1.00 43.19 173 ASN A C 1
ATOM 1430 O O . ASN A 1 173 ? -39.686 -4.532 29.414 1.00 43.19 173 ASN A O 1
ATOM 1434 N N . GLY A 1 174 ? -40.658 -2.778 28.376 1.00 47.66 174 GLY A N 1
ATOM 1435 C CA . GLY A 1 174 ? -39.500 -1.885 28.277 1.00 47.66 174 GLY A CA 1
ATOM 1436 C C . GLY A 1 174 ? -38.596 -1.853 29.511 1.00 47.66 174 GLY A C 1
ATOM 1437 O O . GLY A 1 174 ? -38.777 -1.041 30.413 1.00 47.66 174 GLY A O 1
ATOM 1438 N N . LYS A 1 175 ? -37.564 -2.695 29.495 1.00 39.19 175 LYS A N 1
ATOM 1439 C 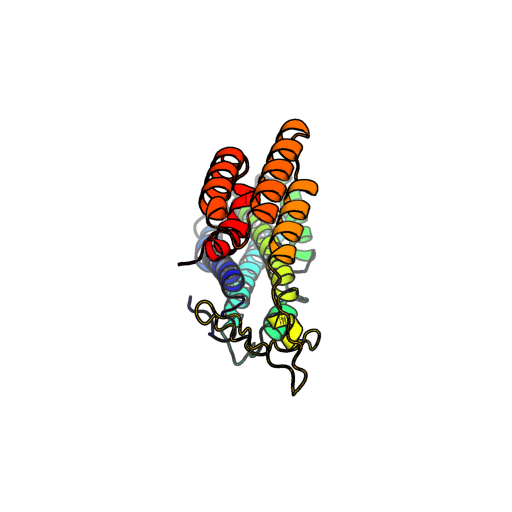CA . LYS A 1 175 ? -36.367 -2.567 30.318 1.00 39.19 175 LYS A CA 1
ATOM 1440 C C . LYS A 1 175 ? -35.172 -2.533 29.385 1.00 39.19 175 LYS A C 1
ATOM 1442 O O . LYS A 1 175 ? -34.746 -3.556 28.861 1.00 39.19 175 LYS A O 1
ATOM 1447 N N . VAL A 1 176 ? -34.649 -1.331 29.188 1.00 39.25 176 VAL A N 1
ATOM 1448 C CA . VAL A 1 176 ? -33.347 -1.110 28.570 1.00 39.25 176 VAL A CA 1
ATOM 1449 C C . VAL A 1 176 ? -32.350 -0.982 29.718 1.00 39.25 176 VAL A C 1
ATOM 1451 O O . VAL A 1 176 ? -32.322 0.033 30.408 1.00 39.25 176 VAL A O 1
ATOM 1454 N N . ASN A 1 177 ? -31.574 -2.037 29.969 1.00 40.22 177 ASN A N 1
ATOM 1455 C CA . ASN A 1 177 ? -30.450 -1.973 30.902 1.00 40.22 177 ASN A CA 1
ATOM 1456 C C . ASN A 1 177 ? -29.241 -1.399 30.159 1.00 40.22 177 ASN A C 1
ATOM 1458 O O . ASN A 1 177 ? -28.523 -2.123 29.475 1.00 40.22 177 ASN A O 1
ATOM 1462 N N . ILE A 1 178 ? -29.024 -0.093 30.302 1.00 39.97 178 ILE A N 1
ATOM 1463 C CA . ILE A 1 178 ? -27.753 0.558 29.977 1.00 39.97 178 ILE A CA 1
ATOM 1464 C C . ILE A 1 178 ? -27.103 0.865 31.326 1.00 39.97 178 ILE A C 1
ATOM 1466 O O . ILE A 1 178 ? -27.583 1.723 32.062 1.00 39.97 178 ILE A O 1
ATOM 1470 N N . ASN A 1 179 ? -26.069 0.112 31.704 1.00 41.62 179 ASN A N 1
ATOM 1471 C CA . ASN A 1 179 ? -25.424 0.270 33.008 1.00 41.62 179 ASN A CA 1
ATOM 1472 C C . ASN A 1 179 ? -24.739 1.643 33.127 1.00 41.62 179 ASN A C 1
ATOM 1474 O O . ASN A 1 179 ? -23.610 1.819 32.672 1.00 41.62 179 ASN A O 1
ATOM 1478 N N . SER A 1 180 ? -25.376 2.573 33.837 1.00 30.67 180 SER A N 1
ATOM 1479 C CA . SER A 1 180 ? -24.649 3.496 34.710 1.00 30.67 180 SER A CA 1
ATOM 1480 C C . SER A 1 180 ? -24.426 2.815 36.057 1.00 30.67 180 SER A C 1
ATOM 1482 O O . SER A 1 180 ? -25.282 2.067 36.530 1.00 30.67 180 SER A O 1
ATOM 1484 N N . ILE A 1 181 ? -23.287 3.095 36.689 1.00 39.69 181 ILE A N 1
ATOM 1485 C CA . ILE A 1 181 ? -23.121 2.894 38.130 1.00 39.69 181 ILE A CA 1
ATOM 1486 C C . ILE A 1 181 ? -24.227 3.722 38.796 1.00 39.69 181 ILE A C 1
ATOM 1488 O O . ILE A 1 181 ? -24.202 4.945 38.726 1.00 39.69 181 ILE A O 1
ATOM 1492 N N . ASP A 1 182 ? -25.240 3.021 39.302 1.00 36.88 182 ASP A N 1
ATOM 1493 C CA . ASP A 1 182 ? -26.385 3.501 40.082 1.00 36.88 182 ASP A CA 1
ATOM 1494 C C . ASP A 1 182 ? -26.892 4.921 39.757 1.00 36.88 182 ASP A C 1
ATOM 1496 O O . ASP A 1 182 ? -26.860 5.846 40.565 1.00 36.88 182 ASP A O 1
ATOM 1500 N N . SER A 1 183 ? -27.366 5.116 38.529 1.00 32.84 183 SER A N 1
ATOM 1501 C CA . SER A 1 183 ? -28.207 6.266 38.182 1.00 32.84 183 SER A CA 1
ATOM 1502 C C . SER A 1 183 ? -29.241 5.816 37.166 1.00 32.84 183 SER A C 1
ATOM 1504 O O . SER A 1 183 ? -29.104 6.008 35.959 1.00 32.84 183 SER A O 1
ATOM 1506 N N . SER A 1 184 ? -30.265 5.131 37.672 1.00 32.66 184 SER A N 1
ATOM 1507 C CA . SER A 1 184 ? -31.431 4.773 36.874 1.00 32.66 184 SER A CA 1
ATOM 1508 C C . SER A 1 184 ? -32.212 6.041 36.525 1.00 32.66 184 SER A C 1
ATOM 1510 O O . SER A 1 184 ? -32.622 6.806 37.395 1.00 32.66 184 SER A O 1
ATOM 1512 N N . THR A 1 185 ? -32.434 6.273 35.234 1.00 30.41 185 THR A N 1
ATOM 1513 C CA . THR A 1 185 ? -33.484 7.186 34.781 1.00 30.41 185 THR A CA 1
ATOM 1514 C C . THR A 1 185 ? -34.567 6.338 34.132 1.00 30.41 185 THR A C 1
ATOM 1516 O O . THR A 1 185 ? -34.363 5.702 33.101 1.00 30.41 185 THR A O 1
ATOM 1519 N N . ASN A 1 186 ? -35.724 6.265 34.789 1.00 32.69 186 ASN A N 1
ATOM 1520 C CA . ASN A 1 186 ? -36.900 5.597 34.245 1.00 32.69 186 ASN A CA 1
ATOM 1521 C C . ASN A 1 186 ? -37.432 6.422 33.072 1.00 32.69 186 ASN A C 1
ATOM 1523 O O . ASN A 1 186 ? -38.219 7.348 33.266 1.00 32.69 186 ASN A O 1
ATOM 1527 N N . ILE A 1 187 ? -37.030 6.082 31.850 1.00 37.47 187 ILE A N 1
ATOM 1528 C CA . ILE A 1 187 ? -37.682 6.616 30.658 1.00 37.47 187 ILE A CA 1
ATOM 1529 C C . ILE A 1 187 ? -38.869 5.704 30.356 1.00 37.47 187 ILE A C 1
ATOM 1531 O O . ILE A 1 187 ? -38.737 4.656 29.727 1.00 37.47 187 ILE A O 1
ATOM 1535 N N . LYS A 1 188 ? -40.058 6.111 30.815 1.00 37.25 188 LYS A N 1
ATOM 1536 C CA . LYS A 1 188 ? -41.300 5.680 30.169 1.00 37.25 188 LYS A CA 1
ATOM 1537 C C . LYS A 1 188 ? -41.202 6.153 28.718 1.00 37.25 188 LYS A C 1
ATOM 1539 O O . LYS A 1 188 ? -41.246 7.357 28.480 1.00 37.25 188 LYS A O 1
ATOM 1544 N N . ILE A 1 189 ? -41.049 5.230 27.768 1.00 45.47 189 ILE A N 1
ATOM 1545 C CA . ILE A 1 189 ? -41.311 5.534 26.358 1.00 45.47 189 ILE A CA 1
ATOM 1546 C C . ILE A 1 189 ? -42.813 5.770 26.278 1.00 45.47 189 ILE A C 1
ATOM 1548 O O . ILE A 1 189 ? -43.613 4.844 26.168 1.00 45.47 189 ILE A O 1
ATOM 1552 N N . ASP A 1 190 ? -43.191 7.026 26.463 1.00 55.06 190 ASP A N 1
ATOM 1553 C CA . ASP A 1 190 ? -44.535 7.483 26.201 1.00 55.06 190 ASP A CA 1
ATOM 1554 C C . ASP A 1 190 ? -44.777 7.314 24.700 1.00 55.06 190 ASP A C 1
ATOM 1556 O O . ASP A 1 190 ? -43.952 7.733 23.884 1.00 55.06 190 ASP A O 1
ATOM 1560 N N . SER A 1 191 ? -45.892 6.694 24.328 1.00 57.28 191 SER A N 1
ATOM 1561 C CA . SER A 1 191 ? -46.378 6.612 22.948 1.00 57.28 191 SER A CA 1
ATOM 1562 C C . SER A 1 191 ? -46.288 7.944 22.187 1.00 57.28 191 SER A C 1
ATOM 1564 O O . SER A 1 191 ? -46.003 7.947 20.991 1.00 57.28 191 SER A O 1
ATOM 1566 N N . SER A 1 192 ? -46.413 9.071 22.898 1.00 61.41 192 SER A N 1
ATOM 1567 C CA . SER A 1 192 ? -46.199 10.432 22.386 1.00 61.41 192 SER A CA 1
ATOM 1568 C C . SER A 1 192 ? -44.822 10.639 21.723 1.00 61.41 192 SER A C 1
ATOM 1570 O O . SER A 1 192 ? -44.704 11.290 20.682 1.00 61.41 192 SER A O 1
ATOM 1572 N N . SER A 1 193 ? -43.763 10.016 22.254 1.00 69.94 193 SER A N 1
ATOM 1573 C CA . SER A 1 193 ? -42.397 10.147 21.725 1.00 69.94 193 SER A CA 1
ATOM 1574 C C . SER A 1 193 ? -42.214 9.501 20.344 1.00 69.94 193 SER A C 1
ATOM 1576 O O . SER A 1 193 ? -41.500 10.051 19.506 1.00 69.94 193 SER A O 1
ATOM 1578 N N . ILE A 1 194 ? -42.909 8.391 20.063 1.00 80.25 194 ILE A N 1
ATOM 1579 C CA . ILE A 1 194 ? -42.848 7.695 18.766 1.00 80.25 194 ILE A CA 1
ATOM 1580 C C . ILE A 1 194 ? -43.493 8.561 17.679 1.00 80.25 194 ILE A C 1
ATOM 1582 O O . ILE A 1 194 ? -42.902 8.767 16.615 1.00 80.25 194 ILE A O 1
ATOM 1586 N N . PHE A 1 195 ? -44.675 9.119 17.957 1.00 85.56 195 PHE A N 1
ATOM 1587 C CA . PHE A 1 195 ? -45.369 9.997 17.014 1.00 85.56 195 PHE A CA 1
ATOM 1588 C C . PHE A 1 195 ? -44.595 11.296 16.768 1.00 85.56 195 PHE A C 1
ATOM 1590 O O . PHE A 1 195 ? -44.531 11.760 15.629 1.00 85.56 195 PHE A O 1
ATOM 1597 N N . LEU A 1 19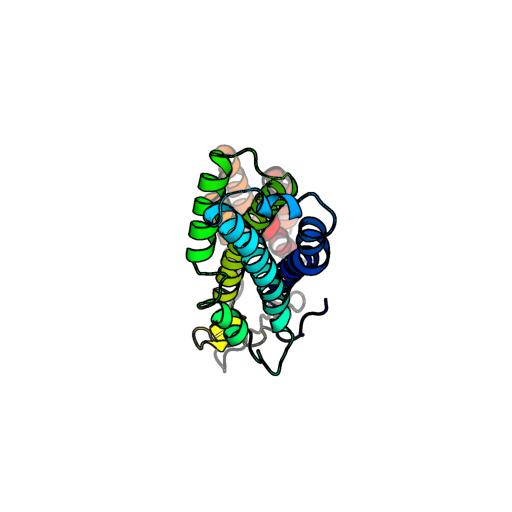6 ? -43.941 11.855 17.791 1.00 83.44 196 LEU A N 1
ATOM 1598 C CA . LEU A 1 196 ? -43.097 13.043 17.646 1.00 83.44 196 LEU A CA 1
ATOM 1599 C C . LEU A 1 196 ? -41.872 12.780 16.757 1.00 83.44 196 LEU A C 1
ATOM 1601 O O . LEU A 1 196 ? -41.600 13.563 15.843 1.00 83.44 196 LEU A O 1
ATOM 1605 N N . SER A 1 197 ? -41.159 11.670 16.969 1.00 79.44 197 SER A N 1
ATOM 1606 C CA . SER A 1 197 ? -40.010 11.292 16.135 1.00 79.44 197 SER A CA 1
ATOM 1607 C C . SER A 1 197 ? -40.406 11.021 14.683 1.00 79.44 197 SER A C 1
ATOM 1609 O O . SER A 1 197 ? -39.701 11.448 13.768 1.00 79.44 197 SER A O 1
ATOM 1611 N N . LEU A 1 198 ? -41.555 10.379 14.460 1.00 87.94 198 LEU A N 1
ATOM 1612 C CA . LEU A 1 198 ? -42.081 10.132 13.120 1.00 87.94 198 LEU A CA 1
ATOM 1613 C C . LEU A 1 198 ? -42.483 11.434 12.411 1.00 87.94 198 LEU A C 1
ATOM 1615 O O . LEU A 1 198 ? -42.138 11.631 11.245 1.00 87.94 198 LEU A O 1
ATOM 1619 N N . ARG A 1 199 ? -43.148 12.364 13.116 1.00 89.88 199 ARG A N 1
ATOM 1620 C CA . ARG A 1 199 ? -43.456 13.697 12.571 1.00 89.88 199 ARG A CA 1
ATOM 1621 C C . ARG A 1 199 ? -42.187 14.438 12.166 1.00 89.88 199 ARG A C 1
ATOM 1623 O O . ARG A 1 199 ? -42.141 15.011 11.082 1.00 89.88 199 ARG A O 1
ATOM 1630 N N . LYS A 1 200 ? -41.152 14.396 13.006 1.00 84.75 200 LYS A N 1
ATOM 1631 C CA . LYS A 1 200 ? -39.869 15.039 12.710 1.00 84.75 200 LYS A CA 1
ATOM 1632 C C . LYS A 1 200 ? -39.207 14.448 11.460 1.00 84.75 200 LYS A C 1
ATOM 1634 O O . LYS A 1 200 ? -38.836 15.200 10.568 1.00 84.75 200 LYS A O 1
ATOM 1639 N N . ALA A 1 201 ? -39.148 13.121 11.345 1.00 83.31 201 ALA A N 1
ATOM 1640 C CA . ALA A 1 201 ? -38.570 12.452 10.176 1.00 83.31 201 ALA A CA 1
ATOM 1641 C C . ALA A 1 201 ? -39.291 12.807 8.861 1.00 83.31 201 ALA A C 1
ATOM 1643 O O . ALA A 1 201 ? -38.655 12.946 7.820 1.00 83.31 201 ALA A O 1
ATOM 1644 N N . ILE A 1 202 ? -40.615 12.990 8.900 1.00 89.06 202 ILE A N 1
ATOM 1645 C CA . ILE A 1 202 ? -41.386 13.438 7.733 1.00 89.06 202 ILE A CA 1
ATOM 1646 C C . ILE A 1 202 ? -41.162 14.926 7.460 1.00 89.06 202 ILE A C 1
ATOM 1648 O O . ILE A 1 202 ? -41.012 15.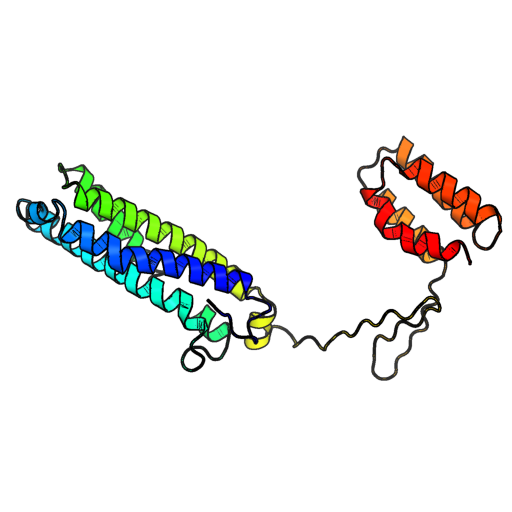300 6.297 1.00 89.06 202 ILE A O 1
ATOM 1652 N N . ALA A 1 203 ? -41.102 15.773 8.491 1.00 85.81 203 ALA A N 1
ATOM 1653 C CA . ALA A 1 203 ? -40.841 17.204 8.337 1.00 85.81 203 ALA A CA 1
ATOM 1654 C C . ALA A 1 203 ? -39.496 17.466 7.639 1.00 85.81 203 ALA A C 1
ATOM 1656 O O . ALA A 1 203 ? -39.465 18.226 6.667 1.00 85.81 203 ALA A O 1
ATOM 1657 N N . ASP A 1 204 ? -38.451 16.755 8.070 1.00 86.50 204 ASP A N 1
ATOM 1658 C CA . ASP A 1 204 ? -37.065 16.887 7.598 1.00 86.50 204 ASP A CA 1
ATOM 1659 C C . ASP A 1 204 ? -36.811 16.206 6.232 1.00 86.50 204 ASP A C 1
ATOM 1661 O O . ASP A 1 204 ? -35.703 16.258 5.705 1.00 86.50 204 ASP A O 1
ATOM 1665 N N . SER A 1 205 ? -37.822 15.557 5.644 1.00 87.44 205 SER A N 1
ATOM 1666 C CA . SER A 1 205 ? -37.706 14.860 4.356 1.00 87.44 205 SER A CA 1
ATOM 1667 C C . SER A 1 205 ? -38.033 15.739 3.142 1.00 87.44 205 SER A C 1
ATOM 1669 O O . SER A 1 205 ? -38.766 16.721 3.252 1.00 87.44 205 SER A O 1
ATOM 1671 N N . ASP A 1 206 ? -37.622 15.311 1.946 1.00 87.75 206 ASP A N 1
ATOM 1672 C CA . ASP A 1 206 ? -37.962 15.963 0.665 1.00 87.75 206 ASP A CA 1
ATOM 1673 C C . ASP A 1 206 ? -39.360 15.589 0.116 1.00 87.75 206 ASP A C 1
ATOM 1675 O O . ASP A 1 206 ? -39.653 15.738 -1.075 1.00 87.75 206 ASP A O 1
ATOM 1679 N N . ILE A 1 207 ? -40.266 15.077 0.960 1.00 88.56 207 ILE A N 1
ATOM 1680 C CA . ILE A 1 207 ? -41.649 14.786 0.550 1.00 88.56 207 ILE A CA 1
ATOM 1681 C C . ILE A 1 207 ? -42.371 16.098 0.182 1.00 88.56 207 ILE A C 1
ATOM 1683 O O . ILE A 1 207 ? -42.274 17.102 0.880 1.00 88.56 207 ILE A O 1
ATOM 1687 N N . LYS A 1 208 ? -43.152 16.091 -0.903 1.00 87.75 208 LYS A N 1
ATOM 1688 C CA . LYS A 1 208 ? -43.961 17.253 -1.317 1.00 87.75 208 LYS A CA 1
ATOM 1689 C C . LYS A 1 208 ? -45.010 17.620 -0.261 1.00 87.75 208 LYS A C 1
ATOM 1691 O O . LYS A 1 208 ? -45.638 16.728 0.309 1.00 87.75 208 LYS A O 1
ATOM 1696 N N . ASP A 1 209 ? -45.293 18.912 -0.102 1.00 81.31 209 ASP A N 1
ATOM 1697 C CA . ASP A 1 209 ? -46.186 19.441 0.945 1.00 81.31 209 ASP A CA 1
ATOM 1698 C C . ASP A 1 209 ? -47.557 18.753 1.002 1.00 81.31 209 ASP A C 1
ATOM 1700 O O . ASP A 1 209 ? -47.997 18.333 2.068 1.00 81.31 209 ASP A O 1
ATOM 1704 N N . ALA A 1 210 ? -48.195 18.517 -0.150 1.00 83.69 210 ALA A N 1
ATOM 1705 C CA . ALA A 1 210 ? -49.493 17.839 -0.208 1.00 83.69 210 ALA A CA 1
ATOM 1706 C C . ALA A 1 210 ? -49.463 16.387 0.320 1.00 83.69 210 ALA A C 1
ATOM 1708 O O . ALA A 1 210 ? -50.465 15.893 0.834 1.00 83.69 210 ALA A O 1
ATOM 1709 N N . ALA A 1 211 ? -48.330 15.690 0.192 1.00 83.50 211 ALA A N 1
ATOM 1710 C CA . ALA A 1 211 ? -48.144 14.348 0.740 1.00 83.50 211 ALA A CA 1
ATOM 1711 C C . ALA A 1 211 ? -47.718 14.394 2.218 1.00 83.50 211 ALA A C 1
ATOM 1713 O O . ALA A 1 211 ? -48.195 13.575 3.002 1.00 83.50 211 ALA A O 1
ATOM 1714 N N . LYS A 1 212 ? -46.913 15.389 2.624 1.00 90.00 212 LYS A N 1
ATOM 1715 C CA . LYS A 1 212 ? -46.581 15.636 4.039 1.00 90.00 212 LYS A CA 1
ATOM 1716 C C . LYS A 1 212 ? -47.836 15.883 4.876 1.00 90.00 212 LYS A C 1
ATOM 1718 O O . LYS A 1 212 ? -47.989 15.246 5.913 1.00 90.00 212 LYS A O 1
ATOM 1723 N N . SER A 1 213 ? -48.760 16.728 4.408 1.00 87.88 213 SER A N 1
ATOM 1724 C CA . SER A 1 213 ? -50.022 17.002 5.113 1.00 87.88 213 SER A CA 1
ATOM 1725 C C . SER A 1 213 ? -50.833 15.730 5.368 1.00 87.88 213 SER A C 1
ATOM 1727 O O . SER A 1 213 ? -51.235 15.486 6.501 1.00 87.88 213 SER A O 1
ATOM 1729 N N . ARG A 1 214 ? -50.985 14.864 4.356 1.00 88.81 214 ARG A N 1
ATOM 1730 C CA . ARG A 1 214 ? -51.706 13.586 4.498 1.00 88.81 214 ARG A CA 1
ATOM 1731 C C . ARG A 1 214 ? -51.039 12.647 5.502 1.00 88.81 214 ARG A C 1
ATOM 1733 O O . ARG A 1 214 ? -51.719 12.020 6.306 1.00 88.81 214 ARG A O 1
ATOM 1740 N N . LEU A 1 215 ? -49.707 12.569 5.491 1.00 91.75 215 LEU A N 1
ATOM 1741 C CA . LEU A 1 215 ? -48.974 11.755 6.461 1.00 91.75 215 LEU A CA 1
ATOM 1742 C C . LEU A 1 215 ? -49.118 12.301 7.888 1.00 91.75 215 LEU A C 1
ATOM 1744 O O . LEU A 1 215 ? -49.285 11.516 8.817 1.00 91.75 215 LEU A O 1
ATOM 1748 N N . PHE A 1 216 ? -49.101 13.623 8.076 1.00 92.94 216 PHE A N 1
ATOM 1749 C CA . PHE A 1 216 ? -49.326 14.228 9.389 1.00 92.94 216 PHE A CA 1
ATOM 1750 C C . PHE A 1 216 ? -50.743 13.992 9.917 1.00 92.94 216 PHE A C 1
ATOM 1752 O O . PHE A 1 216 ? -50.886 13.650 11.091 1.00 92.94 216 PHE A O 1
ATOM 1759 N N . GLU A 1 217 ? -51.763 14.089 9.063 1.00 92.19 217 GLU A N 1
ATOM 1760 C CA . GLU A 1 217 ? -53.151 13.749 9.409 1.00 92.19 217 GLU A CA 1
ATOM 1761 C C . GLU A 1 217 ? -53.294 12.272 9.807 1.00 92.19 217 GLU A C 1
ATOM 1763 O O . GLU A 1 217 ? -53.969 11.945 10.789 1.00 92.19 217 GLU A O 1
ATOM 1768 N N . GLY A 1 218 ? -52.618 11.370 9.088 1.00 91.69 218 GLY A N 1
ATOM 1769 C CA . GLY A 1 218 ? -52.568 9.948 9.428 1.00 91.69 218 GLY A CA 1
ATOM 1770 C C . GLY A 1 218 ? -51.904 9.692 10.784 1.00 91.69 218 GLY A C 1
ATOM 1771 O O . GLY A 1 218 ? -52.426 8.924 11.593 1.00 91.69 218 GLY A O 1
ATOM 1772 N N . ILE A 1 219 ? -50.806 10.392 11.085 1.00 92.75 219 ILE A N 1
ATOM 1773 C CA . ILE A 1 219 ? -50.123 10.310 12.387 1.00 92.75 219 ILE A CA 1
ATOM 1774 C C . ILE A 1 219 ? -51.001 10.840 13.516 1.00 92.75 219 ILE A C 1
ATOM 1776 O O . ILE A 1 219 ? -51.102 10.200 14.557 1.00 92.75 219 ILE A O 1
ATOM 1780 N N . GLU A 1 220 ? -51.659 11.981 13.320 1.00 91.81 220 GLU A N 1
ATOM 1781 C CA . GLU A 1 220 ? -52.585 12.543 14.305 1.00 91.81 220 GLU A CA 1
ATOM 1782 C C . GLU A 1 220 ? -53.779 11.612 14.558 1.00 91.81 220 GLU A C 1
ATOM 1784 O O . GLU A 1 220 ? -54.196 11.427 15.701 1.00 91.81 220 GLU A O 1
ATOM 1789 N N . SER A 1 221 ? -54.299 10.978 13.506 1.00 89.25 221 SER A N 1
ATOM 1790 C CA . SER A 1 221 ? -55.390 10.007 13.615 1.00 89.25 221 SER A CA 1
ATOM 1791 C C . SER A 1 221 ? -54.974 8.758 14.394 1.00 89.25 221 SER A C 1
ATOM 1793 O O . SER A 1 221 ? -55.737 8.285 15.236 1.00 89.25 221 SER A O 1
ATOM 1795 N N . MET A 1 222 ? -53.763 8.243 14.158 1.00 90.94 222 MET A N 1
ATOM 1796 C CA . MET A 1 222 ? -53.196 7.139 14.938 1.00 90.94 222 MET A CA 1
ATOM 1797 C C . MET A 1 222 ? -52.951 7.536 16.396 1.00 90.94 222 MET A C 1
ATOM 1799 O O . MET A 1 222 ? -53.312 6.786 17.296 1.00 90.94 222 MET A O 1
ATOM 1803 N N . GLU A 1 223 ? -52.380 8.714 16.644 1.00 88.31 223 GLU A N 1
ATOM 1804 C CA . GLU A 1 223 ? -52.088 9.191 17.998 1.00 88.31 223 GLU A CA 1
ATOM 1805 C C . GLU A 1 223 ? -53.368 9.381 18.822 1.00 88.31 223 GLU A C 1
ATOM 1807 O O . GLU A 1 223 ? -53.423 8.957 19.973 1.00 88.31 223 GLU A O 1
ATOM 1812 N N . LYS A 1 224 ? -54.435 9.928 18.221 1.00 86.88 224 LYS A N 1
ATOM 1813 C CA . LYS A 1 224 ? -55.756 10.047 18.867 1.00 86.88 224 LYS A CA 1
ATOM 1814 C C . LYS A 1 224 ? -56.417 8.696 19.132 1.00 86.88 224 LYS A C 1
ATOM 1816 O O . LYS A 1 224 ? -57.151 8.563 20.107 1.00 86.88 224 LYS A O 1
ATOM 1821 N N . ALA A 1 225 ? -56.197 7.716 18.257 1.00 85.69 225 ALA A N 1
ATOM 1822 C CA . ALA A 1 225 ? -56.759 6.375 18.393 1.00 85.69 225 ALA A CA 1
ATOM 1823 C C . ALA A 1 225 ? -55.927 5.461 19.310 1.00 85.69 225 ALA A C 1
ATOM 1825 O O . ALA A 1 225 ? -56.371 4.353 19.616 1.00 85.69 225 ALA A O 1
ATOM 1826 N N . ASN A 1 226 ? -54.741 5.894 19.740 1.00 80.69 226 ASN A N 1
ATOM 1827 C CA . ASN A 1 226 ? -53.819 5.103 20.544 1.00 80.69 226 ASN A CA 1
ATOM 1828 C C . ASN A 1 226 ? -54.457 4.633 21.864 1.00 80.69 226 ASN A C 1
ATOM 1830 O O . ASN A 1 226 ? -55.141 5.391 22.549 1.00 80.69 226 ASN A O 1
ATOM 1834 N N . GLY A 1 227 ? -54.242 3.362 22.214 1.00 75.19 227 GLY A N 1
ATOM 1835 C CA . GLY A 1 227 ? -54.875 2.727 23.377 1.00 75.19 227 GLY A CA 1
ATOM 1836 C C . GLY A 1 227 ? -56.355 2.361 23.189 1.00 75.19 227 GLY A C 1
ATOM 1837 O O . GLY A 1 227 ? -56.993 1.918 24.142 1.00 75.19 227 GLY A O 1
ATOM 1838 N N . SER A 1 228 ? -56.910 2.517 21.981 1.00 81.62 228 SER A N 1
ATOM 1839 C CA . SER A 1 228 ? -58.267 2.081 21.630 1.00 81.62 228 SER A CA 1
ATOM 1840 C C . SER A 1 228 ? -58.257 1.014 20.529 1.00 81.62 228 SER A C 1
ATOM 1842 O O . SER A 1 228 ? -57.307 0.901 19.756 1.00 81.62 228 SER A O 1
ATOM 1844 N N . TRP A 1 229 ? -59.355 0.266 20.400 1.00 80.00 229 TRP A N 1
ATOM 1845 C CA . TRP A 1 229 ? -59.536 -0.735 19.337 1.00 80.00 229 TRP A CA 1
ATOM 1846 C C . TRP A 1 229 ? -59.482 -0.133 17.920 1.00 80.00 229 TRP A C 1
ATOM 1848 O O . TRP A 1 229 ? -59.120 -0.823 16.967 1.00 80.00 229 TRP A O 1
ATOM 1858 N N . ALA A 1 230 ? -59.781 1.163 17.782 1.00 83.88 230 ALA A N 1
ATOM 1859 C CA . ALA A 1 230 ? -59.718 1.884 16.514 1.00 83.88 230 ALA A CA 1
ATOM 1860 C C . ALA A 1 230 ? -58.274 2.107 16.025 1.00 83.88 230 ALA A C 1
ATOM 1862 O O . ALA A 1 230 ? -58.064 2.427 14.854 1.00 83.88 230 ALA A O 1
ATOM 1863 N N . PHE A 1 231 ? -57.263 1.906 16.883 1.00 88.81 231 PHE A N 1
ATOM 1864 C CA . PHE A 1 231 ? -55.859 2.068 16.507 1.00 88.81 231 PHE A CA 1
ATOM 1865 C C . PHE A 1 231 ? -55.452 1.136 15.360 1.00 88.81 231 PHE A C 1
ATOM 1867 O O . PHE A 1 231 ? -54.758 1.562 14.442 1.00 88.81 231 PHE A O 1
ATOM 1874 N N . SER A 1 232 ? -55.933 -0.113 15.362 1.00 86.06 232 SER A N 1
ATOM 1875 C CA . SER A 1 232 ? -55.616 -1.094 14.313 1.00 86.06 232 SER A CA 1
ATOM 1876 C C . SER A 1 232 ? -56.068 -0.642 12.924 1.00 86.06 232 SER A C 1
ATOM 1878 O O . SER A 1 232 ? -55.359 -0.836 11.937 1.00 86.06 232 SER A O 1
ATOM 1880 N N . GLU A 1 233 ? -57.235 -0.004 12.850 1.00 88.88 233 GLU A N 1
ATOM 1881 C CA . GLU A 1 233 ? -57.766 0.554 11.609 1.00 88.88 233 GLU A CA 1
ATOM 1882 C C . GLU A 1 233 ? -56.933 1.760 11.157 1.00 88.88 233 GLU A C 1
ATOM 1884 O O . GLU A 1 233 ? -56.444 1.780 10.029 1.00 88.88 233 GLU A O 1
ATOM 1889 N N . LYS A 1 234 ? -56.657 2.711 12.062 1.00 91.75 234 LYS A N 1
ATOM 1890 C CA . LYS A 1 234 ? -55.858 3.909 11.742 1.00 91.75 234 LYS A CA 1
ATOM 1891 C C . LYS A 1 234 ? -54.414 3.599 11.376 1.00 91.75 234 LYS A C 1
ATOM 1893 O O . LYS A 1 234 ? -53.850 4.264 10.511 1.00 91.75 234 LYS A O 1
ATOM 1898 N N . TYR A 1 235 ? -53.840 2.564 11.972 1.00 91.81 235 TYR A N 1
ATOM 1899 C CA . TYR A 1 235 ? -52.536 2.047 11.591 1.00 91.81 235 TYR A CA 1
ATOM 1900 C C . TYR A 1 235 ? -52.540 1.516 10.152 1.00 91.81 235 TYR A C 1
ATOM 1902 O O . TYR A 1 235 ? -51.679 1.894 9.361 1.00 91.81 235 TYR A O 1
ATOM 1910 N N . LYS A 1 236 ? -53.525 0.689 9.772 1.00 89.69 236 LYS A N 1
ATOM 1911 C CA . LYS A 1 236 ? -53.635 0.166 8.397 1.00 89.69 236 LYS A CA 1
ATOM 1912 C C . LYS A 1 236 ? -53.809 1.291 7.378 1.00 89.69 236 LYS A C 1
ATOM 1914 O O . LYS A 1 236 ? -53.103 1.296 6.369 1.00 89.69 236 LYS A O 1
ATOM 1919 N N . ASP A 1 237 ? -54.678 2.256 7.681 1.00 90.38 237 ASP A N 1
ATOM 1920 C CA . ASP A 1 237 ? -54.901 3.439 6.845 1.00 90.38 237 ASP A CA 1
ATOM 1921 C C . ASP A 1 237 ? -53.597 4.223 6.641 1.00 90.38 237 ASP A C 1
ATOM 1923 O O . ASP A 1 237 ? -53.247 4.583 5.515 1.00 90.38 237 ASP A O 1
ATOM 1927 N N . PHE A 1 238 ? -52.835 4.447 7.716 1.00 94.69 238 PHE A N 1
ATOM 1928 C CA . PHE A 1 238 ? -51.558 5.150 7.649 1.00 94.69 238 PHE A CA 1
ATOM 1929 C C . PHE A 1 238 ? -50.509 4.388 6.830 1.00 94.69 238 PHE A C 1
ATOM 1931 O O . PHE A 1 238 ? -49.855 4.984 5.971 1.00 94.69 238 PHE A O 1
ATOM 1938 N N . ILE A 1 239 ? -50.371 3.072 7.032 1.00 91.75 239 ILE A N 1
ATOM 1939 C CA . ILE A 1 239 ? -49.438 2.247 6.251 1.00 91.75 239 ILE A CA 1
ATOM 1940 C C . ILE A 1 239 ? -49.778 2.328 4.759 1.00 91.75 239 ILE A C 1
ATOM 1942 O O . ILE A 1 239 ? -48.885 2.569 3.945 1.00 91.75 239 ILE A O 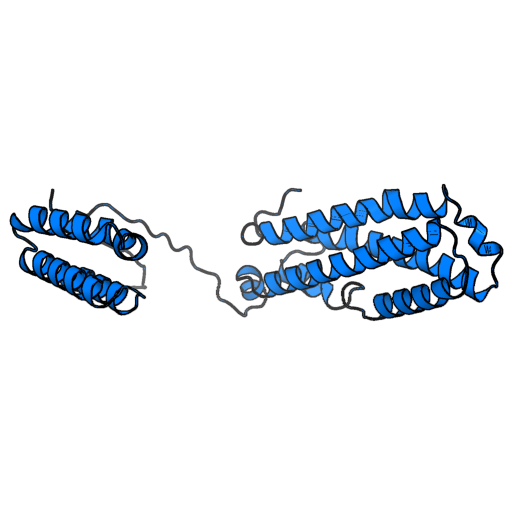1
ATOM 1946 N N . GLN A 1 240 ? -51.059 2.238 4.396 1.00 89.12 240 GLN A N 1
ATOM 1947 C CA . GLN A 1 240 ? -51.499 2.375 3.008 1.00 89.12 240 GLN A CA 1
ATOM 1948 C C . GLN A 1 240 ? -51.189 3.764 2.425 1.00 89.12 240 GLN A C 1
ATOM 1950 O O . GLN A 1 240 ? -50.702 3.865 1.298 1.00 89.12 240 GLN A O 1
ATOM 1955 N N . GLN A 1 241 ? -51.417 4.834 3.189 1.00 86.94 241 GLN A N 1
ATOM 1956 C CA . GLN A 1 241 ? -51.098 6.206 2.772 1.00 86.94 241 GLN A CA 1
ATOM 1957 C C . GLN A 1 241 ? -49.587 6.442 2.629 1.00 86.94 241 GLN A C 1
ATOM 1959 O O . GLN A 1 241 ? -49.152 7.222 1.779 1.00 86.94 241 GLN A O 1
ATOM 1964 N N . SER A 1 242 ? -48.781 5.740 3.426 1.00 89.31 242 SER A N 1
ATOM 1965 C CA . SER A 1 242 ? -47.320 5.837 3.438 1.00 89.31 242 SER A CA 1
ATOM 1966 C C . SER A 1 242 ? -46.604 4.969 2.401 1.00 89.31 242 SER A C 1
ATOM 1968 O O . SER A 1 242 ? -45.381 5.041 2.316 1.00 89.31 242 SER A O 1
ATOM 1970 N N . ALA A 1 243 ? -47.326 4.197 1.578 1.00 88.62 243 ALA A N 1
ATOM 1971 C CA . ALA A 1 243 ? -46.740 3.210 0.664 1.00 88.62 243 ALA A CA 1
ATOM 1972 C C . ALA A 1 243 ? -45.638 3.781 -0.256 1.00 88.62 243 ALA A C 1
ATOM 1974 O O . ALA A 1 243 ? -44.606 3.145 -0.465 1.00 88.62 243 ALA A O 1
ATOM 1975 N N . ASN A 1 244 ? -45.803 5.015 -0.743 1.00 88.44 244 ASN A N 1
ATOM 1976 C CA . ASN A 1 244 ? -44.813 5.693 -1.595 1.00 88.44 244 ASN A CA 1
ATOM 1977 C C . ASN A 1 244 ? -43.671 6.375 -0.810 1.00 88.44 244 ASN A C 1
ATOM 1979 O O . ASN A 1 244 ? -42.780 6.978 -1.403 1.00 88.44 244 ASN A O 1
ATOM 1983 N N . HIS A 1 245 ? -43.699 6.302 0.521 1.00 89.25 245 HIS A N 1
ATOM 1984 C CA . HIS A 1 245 ? -42.804 6.997 1.452 1.00 89.25 245 HIS A CA 1
ATOM 1985 C C . HIS A 1 245 ? -42.169 6.040 2.476 1.00 89.25 245 HIS A C 1
ATOM 1987 O O . HIS A 1 245 ? -41.648 6.461 3.511 1.00 89.25 245 HIS A O 1
ATOM 1993 N N . MET A 1 246 ? -42.168 4.740 2.170 1.00 87.06 246 MET A N 1
ATOM 1994 C CA . MET A 1 246 ? -41.705 3.685 3.074 1.00 87.06 246 MET A CA 1
ATOM 1995 C C . MET A 1 246 ? -40.231 3.807 3.460 1.00 87.06 246 MET A C 1
ATOM 1997 O O . MET A 1 246 ? -39.871 3.379 4.546 1.00 87.06 246 MET A O 1
ATOM 2001 N N . ALA A 1 247 ? -39.382 4.444 2.650 1.00 82.62 247 ALA A N 1
ATOM 2002 C CA . ALA A 1 247 ? -37.989 4.697 3.031 1.00 82.62 247 ALA A CA 1
ATOM 2003 C C . ALA A 1 247 ? -37.861 5.531 4.325 1.00 82.62 247 ALA A C 1
ATOM 2005 O O . ALA A 1 247 ? -36.902 5.360 5.070 1.00 82.62 247 ALA A O 1
ATOM 2006 N N . ILE A 1 248 ? -38.841 6.399 4.606 1.00 83.38 248 ILE A N 1
ATOM 2007 C CA . ILE A 1 248 ? -38.878 7.266 5.794 1.00 83.38 248 ILE A CA 1
ATOM 2008 C C . ILE A 1 248 ? -39.718 6.627 6.907 1.00 83.38 248 ILE A C 1
ATOM 2010 O O . ILE A 1 248 ? -39.382 6.745 8.081 1.00 83.38 248 ILE A O 1
ATOM 2014 N N . VAL A 1 249 ? -40.800 5.928 6.548 1.00 82.44 249 VAL A N 1
ATOM 2015 C CA . VAL A 1 249 ? -41.764 5.369 7.513 1.00 82.44 249 VAL A CA 1
ATOM 2016 C C . VAL A 1 249 ? -41.364 3.980 8.028 1.00 82.44 249 VAL A C 1
ATOM 2018 O O . VAL A 1 249 ? -41.606 3.676 9.195 1.00 82.44 249 VAL A O 1
ATOM 2021 N N . ALA A 1 250 ? -40.703 3.147 7.215 1.00 81.75 250 ALA A N 1
ATOM 2022 C CA . ALA A 1 250 ? -40.363 1.762 7.562 1.00 81.75 250 ALA A CA 1
ATOM 2023 C C . ALA A 1 250 ? -39.579 1.592 8.876 1.00 81.75 250 ALA A C 1
ATOM 2025 O O . ALA A 1 250 ? -39.930 0.685 9.634 1.00 81.75 250 ALA A O 1
ATOM 2026 N N . PRO A 1 251 ? -38.593 2.450 9.218 1.00 84.12 251 PRO A N 1
ATOM 2027 C CA . PRO A 1 251 ? -37.873 2.344 10.490 1.00 84.12 251 PRO A CA 1
ATOM 2028 C C . PRO A 1 251 ? -38.773 2.463 11.730 1.00 84.12 251 PRO A C 1
ATOM 2030 O O . PRO A 1 251 ? -38.431 1.944 12.789 1.00 84.12 251 PRO A O 1
ATOM 2033 N N . PHE A 1 252 ? -39.935 3.113 11.606 1.00 83.81 252 PHE A N 1
ATOM 2034 C CA . PHE A 1 252 ? -40.889 3.321 12.699 1.00 83.81 252 PHE A CA 1
ATOM 2035 C C . PHE A 1 252 ? -41.956 2.225 12.783 1.00 83.81 252 PHE A C 1
ATOM 2037 O O . PHE A 1 252 ? -42.642 2.124 13.799 1.00 83.81 252 PHE A O 1
ATOM 2044 N N . ILE A 1 253 ? -42.090 1.377 11.756 1.00 82.94 253 ILE A N 1
ATOM 2045 C CA . ILE A 1 253 ? -43.122 0.333 11.698 1.00 82.94 253 ILE A CA 1
ATOM 2046 C C . ILE A 1 253 ? -43.059 -0.611 12.899 1.00 82.94 253 ILE A C 1
ATOM 2048 O O . ILE A 1 253 ? -44.103 -0.788 13.513 1.00 82.94 253 ILE A O 1
ATOM 2052 N N . PRO A 1 254 ? -41.904 -1.171 13.312 1.00 78.50 254 PRO A N 1
ATOM 2053 C CA . PRO A 1 254 ? -41.865 -2.075 14.463 1.00 78.50 254 PRO A CA 1
ATOM 2054 C C . PRO A 1 254 ? -42.410 -1.440 15.752 1.00 78.50 254 PRO A C 1
ATOM 2056 O O . PRO A 1 254 ? -43.123 -2.095 16.511 1.00 78.50 254 PRO A O 1
ATOM 2059 N N . ALA A 1 255 ? -42.120 -0.154 15.970 1.00 76.06 255 ALA A N 1
ATOM 2060 C CA . ALA A 1 255 ? -42.589 0.600 17.129 1.00 76.06 255 ALA A CA 1
ATOM 2061 C C . ALA A 1 255 ? -44.074 0.984 17.024 1.00 76.06 255 ALA A C 1
ATOM 2063 O O . ALA A 1 255 ? -44.776 0.984 18.024 1.00 76.06 255 ALA A O 1
ATOM 2064 N N . LEU A 1 256 ? -44.583 1.279 15.826 1.00 82.38 256 LEU A N 1
ATOM 2065 C CA . LEU A 1 256 ? -46.015 1.512 15.611 1.00 82.38 256 LEU A CA 1
ATOM 2066 C C . LEU A 1 256 ? -46.825 0.211 15.730 1.00 82.38 256 LEU A C 1
ATOM 2068 O O . LEU A 1 256 ? -47.922 0.212 16.277 1.00 82.38 256 LEU A O 1
ATOM 2072 N N . THR A 1 257 ? -46.275 -0.909 15.260 1.00 84.50 257 THR A N 1
ATOM 2073 C CA . THR A 1 257 ? -46.884 -2.239 15.376 1.00 84.50 257 THR A CA 1
ATOM 2074 C C . THR A 1 257 ? -46.978 -2.677 16.836 1.00 84.50 257 THR A C 1
ATOM 2076 O O . THR A 1 257 ? -47.961 -3.308 17.207 1.00 84.50 257 THR A O 1
ATOM 2079 N N . SER A 1 258 ? -46.009 -2.330 17.692 1.00 78.06 258 SER A N 1
ATOM 2080 C CA . SER A 1 258 ? -46.074 -2.684 19.119 1.00 78.06 258 SER A CA 1
ATOM 2081 C C . SER A 1 258 ? -47.213 -1.977 19.867 1.00 78.06 258 SER A C 1
ATOM 2083 O O . SER A 1 258 ? -47.677 -2.490 20.883 1.00 78.06 258 SER A O 1
ATOM 2085 N N . LEU A 1 259 ? -47.718 -0.856 19.335 1.00 81.94 259 LEU A N 1
ATOM 2086 C CA . LEU A 1 259 ? -48.899 -0.155 19.851 1.00 81.94 259 LEU A CA 1
ATOM 2087 C C . LEU A 1 259 ? -50.224 -0.837 19.473 1.00 81.94 259 LEU A C 1
ATOM 2089 O O . LEU A 1 259 ? -51.261 -0.469 20.017 1.00 81.94 259 LEU A O 1
ATOM 2093 N N . LEU A 1 260 ? -50.216 -1.833 18.574 1.00 78.69 260 LEU A N 1
ATOM 2094 C CA . LEU A 1 260 ? -51.432 -2.570 18.211 1.00 78.69 260 LEU A CA 1
ATOM 2095 C C . LEU A 1 260 ? -52.006 -3.374 19.379 1.00 78.69 260 LEU A C 1
ATOM 2097 O O . LEU A 1 260 ? -53.206 -3.626 19.361 1.00 78.69 260 LEU A O 1
ATOM 2101 N N . GLY A 1 261 ? -51.182 -3.720 20.377 1.00 62.78 261 GLY A N 1
ATOM 2102 C CA . GLY A 1 261 ? -51.552 -4.630 21.461 1.00 62.78 261 GLY A CA 1
ATOM 2103 C C . GLY A 1 261 ? -51.857 -6.033 20.922 1.00 62.78 261 GLY A C 1
ATOM 2104 O O . GLY A 1 261 ? -52.716 -6.208 20.063 1.00 62.78 261 GLY A O 1
ATOM 2105 N N . VAL A 1 262 ? -51.142 -7.051 21.397 1.00 45.41 262 VAL A N 1
ATOM 2106 C CA . VAL A 1 262 ? -51.643 -8.434 21.292 1.00 45.41 262 VAL A CA 1
ATOM 2107 C C . VAL A 1 262 ? -52.572 -8.678 22.469 1.00 45.41 262 VAL A C 1
ATOM 2109 O O . VAL A 1 262 ? -52.177 -8.277 23.588 1.00 45.41 262 VAL A O 1
#

pLDDT: mean 84.84, std 17.38, range [30.41, 98.19]

Sequence (262 aa):
MNIRKDFESVAPFLHRLAGIGDVFAKYNLENWPHLRHNEDFRKIYTFSTLYSWQFDALYAKGRDFAIFAAGCLKDFNDVGQFPTLSLYVDSFENTWGYRDELKNFLDETKELASFEETPWAVSRMIIIFDHQLRLMEAVRGTVEILKNTHLYKIEKGEACVEKEQNISIGNINGKVNINSIDSSTNIKIDSSSIFLSLRKAIADSDIKDAAKSRLFEGIESMEKANGSWAFSEKYKDFIQQSANHMAIVAPFIPALTSLLGV

Foldseek 3Di:
DDDDPLCPLVVVLLVLLQVLLVVLVCCLPPQLVCLCPVFDVVCQVVDPPVSVVLLVVLSVVLNVLSVVSSCLSNCCRVCVQHVALQSSLVVPCPDPLPDCVLVVSLVVNVVVCVVDVDGPSSVVSSVSSVVSNVSSVVVVVSSVVSCVDPRNCVVVVNDPDDDPPPQDDDPDDDDGDDDDPPDDDDDPPDPVVLLVVLLVLLVPDPDDPVLNVVLNVLSVLLVVCQPHQCNVVSLVVNCVSCVVPCVSCVVSVVVSVSSNPD